Protein AF-A0A956ELF9-F1 (afdb_monomer_lite)

pLDDT: mean 82.03, std 15.14, range [38.81, 96.75]

Foldseek 3Di:
DDDDDDDDPDPPPCVVCVVVVVDDWDWAAAVPAGQIEIEEAPPDDPDDDPNVFYFHFDPDPWPDPCPDPQSVVLLNVLRNCLGDPNDLWQEEEEEQCTLVVNQRSSCSSRVNRQAYEYERQDVVSLVNVVVSCVVVVVSPVNRYDYYHFHDDLETAQDPPWATLEYEEADAPVNCVSHVVRQVRNHDVNHDYDYGND

Radius of gyration: 19.42 Å; chains: 1; bounding box: 50×43×69 Å

Structure (mmCIF, N/CA/C/O backbone):
data_AF-A0A956ELF9-F1
#
_entry.id   AF-A0A956ELF9-F1
#
loop_
_atom_site.group_PDB
_atom_site.id
_atom_site.type_symbol
_atom_site.label_atom_id
_atom_site.label_alt_id
_atom_site.label_comp_id
_atom_site.label_asym_id
_atom_site.label_entity_id
_atom_site.label_seq_id
_atom_site.pdbx_PDB_ins_code
_atom_site.Cartn_x
_atom_site.Cartn_y
_atom_site.Cartn_z
_atom_site.occupancy
_atom_site.B_iso_or_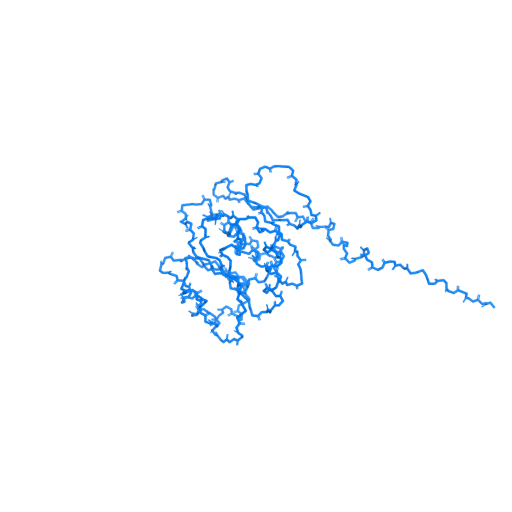equiv
_atom_site.auth_seq_id
_atom_site.auth_comp_id
_atom_site.auth_asym_id
_atom_site.auth_atom_id
_atom_site.pdbx_PDB_model_num
ATOM 1 N N . LEU A 1 1 ? 35.796 3.031 -56.601 1.00 41.78 1 LEU A N 1
ATOM 2 C CA . LEU A 1 1 ? 35.216 3.966 -55.616 1.00 41.78 1 LEU A CA 1
ATOM 3 C C . LEU A 1 1 ? 34.919 3.123 -54.395 1.00 41.78 1 LEU A C 1
ATOM 5 O O . LEU A 1 1 ? 33.874 2.489 -54.346 1.00 41.78 1 LEU A O 1
ATOM 9 N N . ASP A 1 2 ? 35.909 3.009 -53.514 1.00 38.81 2 ASP A N 1
ATOM 10 C CA . ASP A 1 2 ? 35.771 2.297 -52.247 1.00 38.81 2 ASP A CA 1
ATOM 11 C C . ASP A 1 2 ? 34.929 3.163 -51.312 1.00 38.81 2 ASP A C 1
ATOM 13 O O . ASP A 1 2 ? 35.279 4.310 -51.034 1.00 38.81 2 ASP A O 1
ATOM 17 N N . VAL A 1 3 ? 33.780 2.639 -50.895 1.00 39.56 3 VAL A N 1
ATOM 18 C CA . VAL A 1 3 ? 32.932 3.276 -49.889 1.00 39.56 3 VAL A CA 1
ATOM 19 C C . VAL A 1 3 ? 33.397 2.753 -48.538 1.00 39.56 3 VAL A C 1
ATOM 21 O O . VAL A 1 3 ? 33.140 1.602 -48.191 1.00 39.56 3 VAL A O 1
ATOM 24 N N . VAL A 1 4 ? 34.113 3.593 -47.798 1.00 45.53 4 VAL A N 1
ATOM 25 C CA . VAL A 1 4 ? 34.372 3.377 -46.374 1.00 45.53 4 VAL A CA 1
ATOM 26 C C . VAL A 1 4 ? 33.111 3.808 -45.633 1.00 45.53 4 VAL A C 1
ATOM 28 O O . VAL A 1 4 ? 32.694 4.959 -45.740 1.00 45.53 4 VAL A O 1
ATOM 31 N N . VAL A 1 5 ? 32.474 2.867 -44.941 1.00 49.56 5 VAL A N 1
ATOM 32 C CA . VAL A 1 5 ? 31.380 3.158 -44.013 1.00 49.56 5 VAL A CA 1
ATOM 33 C C . VAL A 1 5 ? 32.012 3.277 -42.633 1.00 49.56 5 VAL A C 1
ATOM 35 O O . VAL A 1 5 ? 32.414 2.265 -42.062 1.00 49.56 5 VAL A O 1
ATOM 38 N N . ASP A 1 6 ? 32.130 4.504 -42.127 1.00 45.41 6 ASP A N 1
ATOM 39 C CA . ASP A 1 6 ? 32.389 4.731 -40.707 1.00 45.41 6 ASP A CA 1
ATOM 40 C C . ASP A 1 6 ? 31.117 4.358 -39.943 1.00 45.41 6 ASP A C 1
ATOM 42 O O . ASP A 1 6 ? 30.062 4.973 -40.111 1.00 45.41 6 ASP A O 1
ATOM 46 N N . ALA A 1 7 ? 31.202 3.297 -39.146 1.00 47.09 7 ALA A N 1
ATOM 47 C CA . ALA A 1 7 ? 30.209 3.011 -38.129 1.00 47.09 7 ALA A CA 1
ATOM 48 C C . ALA A 1 7 ? 30.577 3.849 -36.901 1.00 47.09 7 ALA A C 1
ATOM 50 O O . ALA A 1 7 ? 31.482 3.490 -36.150 1.00 47.09 7 ALA A O 1
ATOM 51 N N . GLU A 1 8 ? 29.904 4.984 -36.717 1.00 47.94 8 GLU A N 1
ATOM 52 C CA . GLU A 1 8 ? 29.909 5.662 -35.425 1.00 47.94 8 GLU A CA 1
ATOM 53 C C . GLU A 1 8 ? 29.113 4.800 -34.435 1.00 47.94 8 GLU A C 1
ATOM 55 O O . GLU A 1 8 ? 27.898 4.626 -34.569 1.00 47.94 8 GLU A O 1
ATOM 60 N N . ASP A 1 9 ? 29.812 4.235 -33.449 1.00 44.28 9 ASP A N 1
ATOM 61 C CA . ASP A 1 9 ? 29.200 3.652 -32.257 1.00 44.28 9 ASP A CA 1
ATOM 62 C C . ASP A 1 9 ? 28.490 4.778 -31.490 1.00 44.28 9 ASP A C 1
ATOM 64 O O . ASP A 1 9 ? 29.092 5.520 -30.712 1.00 44.28 9 ASP A O 1
ATOM 68 N N . HIS A 1 10 ? 27.190 4.942 -31.726 1.00 47.75 10 HIS A N 1
ATOM 69 C CA . HIS A 1 10 ? 26.354 5.764 -30.863 1.00 47.75 10 HIS A CA 1
ATOM 70 C C . HIS A 1 10 ? 26.156 5.029 -29.532 1.00 47.75 10 HIS A C 1
ATOM 72 O O . HIS A 1 10 ? 25.478 4.001 -29.478 1.00 47.75 10 HIS A O 1
ATOM 78 N N . GLU A 1 11 ? 26.760 5.565 -28.466 1.00 47.22 11 GLU A N 1
ATOM 79 C CA . GLU A 1 11 ? 26.624 5.113 -27.077 1.00 47.22 11 GLU A CA 1
ATOM 80 C C . GLU A 1 11 ? 25.151 4.823 -26.732 1.00 47.22 11 GLU A C 1
ATOM 82 O O . GLU A 1 11 ? 24.315 5.716 -26.588 1.00 47.22 11 GLU A O 1
ATOM 87 N N . GLY A 1 12 ? 24.819 3.535 -26.621 1.00 48.22 12 GLY A N 1
ATOM 88 C CA . GLY A 1 12 ? 23.454 3.014 -26.494 1.00 48.22 12 GLY A CA 1
ATOM 89 C C . GLY A 1 12 ? 22.746 3.268 -25.157 1.00 48.22 12 GLY A C 1
ATOM 90 O O . GLY A 1 12 ? 21.745 2.596 -24.890 1.00 48.22 12 GLY A O 1
ATOM 91 N N . ASP A 1 13 ? 23.227 4.207 -24.338 1.00 50.72 13 ASP A N 1
ATOM 92 C CA . ASP A 1 13 ? 22.706 4.487 -22.992 1.00 50.72 13 ASP A CA 1
ATOM 93 C C . ASP A 1 13 ? 21.775 5.716 -22.915 1.00 50.72 13 ASP A C 1
ATOM 95 O O . ASP A 1 13 ? 20.857 5.722 -22.093 1.00 50.72 13 ASP A O 1
ATOM 99 N N . ASP A 1 14 ? 21.890 6.716 -23.802 1.00 54.12 14 ASP A N 1
ATOM 100 C CA . ASP A 1 14 ? 21.111 7.972 -23.673 1.00 54.12 14 ASP A CA 1
ATOM 101 C C . ASP A 1 14 ? 19.605 7.789 -23.985 1.00 54.12 14 ASP A C 1
ATOM 103 O O . ASP A 1 14 ? 18.748 8.498 -23.454 1.00 54.12 14 ASP A O 1
ATOM 107 N N . TRP A 1 15 ? 19.230 6.781 -24.787 1.00 51.66 15 TRP A N 1
ATOM 108 C CA . TRP A 1 15 ? 17.816 6.515 -25.099 1.00 51.66 15 TRP A CA 1
ATOM 109 C C . TRP A 1 15 ? 17.081 5.759 -23.983 1.00 51.66 15 TRP A C 1
ATOM 111 O O . TRP A 1 15 ? 15.887 5.992 -23.770 1.00 51.66 15 TRP A O 1
ATOM 121 N N . ARG A 1 16 ? 17.775 4.870 -23.255 1.00 56.47 16 ARG A N 1
ATOM 122 C CA . ARG A 1 16 ? 17.175 4.009 -22.218 1.00 56.47 16 ARG A CA 1
ATOM 123 C C . ARG A 1 16 ? 16.669 4.805 -21.024 1.00 56.47 16 ARG A C 1
ATOM 125 O O . ARG A 1 16 ? 15.687 4.407 -20.407 1.00 56.47 16 ARG A O 1
ATOM 132 N N . ASP A 1 17 ? 17.289 5.950 -20.764 1.00 64.38 17 ASP A N 1
ATOM 133 C CA . ASP A 1 17 ? 16.984 6.828 -19.637 1.00 64.38 17 ASP A CA 1
ATOM 134 C C . ASP A 1 17 ? 16.246 8.111 -20.039 1.00 64.38 17 ASP A C 1
ATOM 136 O O . ASP A 1 17 ? 15.839 8.894 -19.177 1.00 64.38 17 ASP A O 1
ATOM 140 N N . ALA A 1 18 ? 15.987 8.324 -21.333 1.00 66.50 18 ALA A N 1
ATOM 141 C CA . ALA A 1 18 ? 15.307 9.520 -21.830 1.00 66.50 18 ALA A CA 1
ATOM 142 C C . ALA A 1 18 ? 13.919 9.732 -21.194 1.00 66.50 18 ALA A C 1
ATOM 144 O O . ALA A 1 18 ? 13.507 10.872 -20.965 1.00 66.50 18 ALA A O 1
ATOM 145 N N . TRP A 1 19 ? 13.212 8.652 -20.840 1.00 69.88 19 TRP A N 1
ATOM 146 C CA . TRP A 1 19 ? 11.914 8.725 -20.158 1.00 69.88 19 TRP A CA 1
ATOM 147 C C . TRP A 1 19 ? 12.020 9.290 -18.731 1.00 69.88 19 TRP A C 1
ATOM 149 O O . TRP A 1 19 ? 11.083 9.951 -18.275 1.00 69.88 19 TRP A O 1
ATOM 159 N N . LYS A 1 20 ? 13.167 9.130 -18.046 1.00 73.25 20 LYS A N 1
ATOM 160 C CA . LYS A 1 20 ? 13.392 9.657 -16.687 1.00 73.25 20 LYS A CA 1
ATOM 161 C C . LYS A 1 20 ? 13.248 11.180 -16.639 1.00 73.25 20 LYS A C 1
ATOM 163 O O . LYS A 1 20 ? 12.761 11.709 -15.642 1.00 73.25 20 LYS A O 1
ATOM 168 N N . ARG A 1 21 ? 13.586 11.884 -17.733 1.00 67.25 21 ARG A N 1
ATOM 169 C CA . ARG A 1 21 ? 13.465 13.355 -17.872 1.00 67.25 21 ARG A CA 1
ATOM 170 C C . ARG A 1 21 ? 12.006 13.841 -17.868 1.00 67.25 21 ARG A C 1
ATOM 172 O O . ARG A 1 21 ? 11.723 14.984 -17.494 1.00 67.25 21 ARG A O 1
ATOM 179 N N . TYR A 1 22 ? 11.073 12.975 -18.256 1.00 70.56 22 TYR A N 1
ATOM 180 C CA . TYR A 1 22 ? 9.639 13.274 -18.288 1.00 70.56 22 TYR A CA 1
ATOM 181 C C . TYR A 1 22 ? 8.905 12.815 -17.028 1.00 70.56 22 TYR A C 1
ATOM 183 O O . TYR A 1 22 ? 7.762 13.219 -16.817 1.00 70.56 22 TYR A O 1
ATOM 191 N N . TYR A 1 23 ? 9.558 12.035 -16.162 1.00 74.88 23 TYR A N 1
ATOM 192 C CA . TYR A 1 23 ? 8.971 11.643 -14.890 1.00 74.88 23 TYR A CA 1
ATOM 193 C C . TYR A 1 23 ? 8.773 12.872 -13.991 1.00 74.88 23 TYR A C 1
ATOM 195 O O . TYR A 1 23 ? 9.578 13.812 -13.977 1.00 74.88 23 TYR A O 1
ATOM 203 N N . ARG A 1 24 ? 7.665 12.890 -13.253 1.00 80.25 24 ARG A N 1
ATOM 204 C CA . ARG A 1 24 ? 7.326 13.936 -12.284 1.00 80.25 24 ARG A CA 1
ATOM 205 C C . ARG A 1 24 ? 6.920 13.271 -10.981 1.00 80.25 24 ARG A C 1
ATOM 207 O O . ARG A 1 24 ? 6.317 12.200 -10.999 1.00 80.25 24 ARG A O 1
ATOM 214 N N . ALA A 1 25 ? 7.251 13.913 -9.864 1.00 87.50 25 ALA A N 1
ATOM 215 C CA . ALA A 1 25 ? 6.734 13.490 -8.573 1.00 87.50 25 ALA A CA 1
ATOM 216 C C . ALA A 1 25 ? 5.200 13.559 -8.586 1.00 87.50 25 ALA A C 1
ATOM 218 O O . ALA A 1 25 ? 4.607 14.472 -9.167 1.00 87.50 25 ALA A O 1
ATOM 219 N N . MET A 1 26 ? 4.565 12.583 -7.952 1.00 89.31 26 MET A N 1
ATOM 220 C CA . MET A 1 26 ? 3.129 12.571 -7.721 1.00 89.31 26 MET A CA 1
ATOM 221 C C . MET A 1 26 ? 2.868 13.107 -6.323 1.00 89.31 26 MET A C 1
ATOM 223 O O . MET A 1 26 ? 3.546 12.711 -5.380 1.00 89.31 26 MET A O 1
ATOM 227 N N . VAL A 1 27 ? 1.884 13.989 -6.194 1.00 91.56 27 VAL A N 1
ATOM 228 C CA . VAL A 1 27 ? 1.476 14.544 -4.904 1.00 91.56 27 VAL A CA 1
ATOM 229 C C . VAL A 1 27 ? -0.008 14.284 -4.716 1.00 91.56 27 VAL A C 1
ATOM 231 O O . VAL A 1 27 ? -0.811 14.606 -5.596 1.00 91.56 27 VAL A O 1
ATOM 234 N N . PHE A 1 28 ? -0.347 13.696 -3.576 1.00 93.56 28 PHE A N 1
ATOM 235 C CA . PHE A 1 28 ? -1.705 13.394 -3.146 1.00 93.56 28 PHE A CA 1
ATOM 236 C C . PHE A 1 28 ? -1.983 14.186 -1.876 1.00 93.56 28 PHE A C 1
ATOM 238 O O . PHE A 1 28 ? -1.193 14.137 -0.935 1.00 93.56 28 PHE A O 1
ATOM 245 N N . ARG A 1 29 ? -3.086 14.931 -1.872 1.00 94.94 29 ARG A N 1
ATOM 246 C CA . ARG A 1 29 ? -3.500 15.787 -0.757 1.00 94.94 29 ARG A CA 1
ATOM 247 C C . ARG A 1 29 ? -4.862 15.341 -0.280 1.00 94.94 29 ARG A C 1
ATOM 249 O O . ARG A 1 29 ? -5.739 15.105 -1.114 1.00 94.94 29 ARG A O 1
ATOM 256 N N . ALA A 1 30 ? -5.018 15.235 1.028 1.00 92.88 30 ALA A N 1
ATOM 257 C CA . ALA A 1 30 ? -6.294 14.889 1.615 1.00 92.88 30 ALA A CA 1
ATOM 258 C C . ALA A 1 30 ? -7.327 15.999 1.407 1.00 92.88 30 ALA A C 1
ATOM 260 O O . ALA A 1 30 ? -6.998 17.187 1.334 1.00 92.88 30 ALA A O 1
ATOM 261 N N . SER A 1 31 ? -8.598 15.616 1.335 1.00 85.25 31 SER A N 1
ATOM 262 C CA . SER A 1 31 ? -9.704 16.561 1.467 1.00 85.25 31 SER A CA 1
ATOM 263 C C . SER A 1 31 ? -10.899 15.895 2.159 1.00 85.25 31 SER A C 1
ATOM 265 O O . SER A 1 31 ? -11.550 15.046 1.547 1.00 85.25 31 SER A O 1
ATOM 267 N N . PRO A 1 32 ? -11.239 16.271 3.411 1.00 83.88 32 PRO A N 1
ATOM 268 C CA . PRO A 1 32 ? -10.628 17.314 4.253 1.00 83.88 32 PRO A CA 1
ATOM 269 C C . PRO A 1 32 ? -9.300 16.887 4.917 1.00 83.88 32 PRO A C 1
ATOM 271 O O . PRO A 1 32 ? -9.012 15.699 5.017 1.00 83.88 32 PRO A O 1
ATOM 274 N N . GLY A 1 33 ? -8.536 17.861 5.429 1.00 84.00 33 GLY A N 1
ATOM 275 C CA . GLY A 1 33 ? -7.312 17.658 6.221 1.00 84.00 33 GLY A CA 1
ATOM 276 C C . GLY A 1 33 ? -6.031 18.145 5.533 1.00 84.00 33 GLY A C 1
ATOM 277 O O . GLY A 1 33 ? -6.069 18.568 4.382 1.00 84.00 33 GLY A O 1
ATOM 278 N N . ASP A 1 34 ? -4.906 18.067 6.252 1.00 88.56 34 ASP A N 1
ATOM 279 C CA . ASP A 1 34 ? -3.607 18.616 5.816 1.00 88.56 34 ASP A CA 1
ATOM 280 C C . ASP A 1 34 ? -2.579 17.526 5.450 1.00 88.56 34 ASP A C 1
ATOM 282 O O . ASP A 1 34 ? -1.409 17.818 5.207 1.00 88.56 34 ASP A O 1
ATOM 286 N N . LEU A 1 35 ? -3.002 16.255 5.396 1.00 91.81 35 LEU A N 1
ATOM 287 C CA . LEU A 1 35 ? -2.111 15.154 5.036 1.00 91.81 35 LEU A CA 1
ATOM 288 C C . LEU A 1 35 ? -1.723 15.240 3.558 1.00 91.81 35 LEU A C 1
ATOM 290 O O . LEU A 1 35 ? -2.577 15.272 2.666 1.00 91.81 35 LEU A O 1
ATOM 294 N N . GLU A 1 36 ? -0.419 15.198 3.303 1.00 93.56 36 GLU A N 1
ATOM 295 C CA . GLU A 1 36 ? 0.147 15.171 1.963 1.00 93.56 36 GLU A CA 1
ATOM 296 C C . GLU A 1 36 ? 1.141 14.014 1.817 1.00 93.56 36 GLU A C 1
ATOM 298 O O . GLU A 1 36 ? 2.070 13.869 2.613 1.00 93.56 36 GLU A O 1
ATOM 303 N N . LEU A 1 37 ? 0.953 13.205 0.771 1.00 92.88 37 LEU A N 1
ATOM 304 C CA . LEU A 1 37 ? 1.875 12.149 0.360 1.00 92.88 37 LEU A CA 1
ATOM 305 C C . LEU A 1 37 ? 2.534 12.531 -0.966 1.00 92.88 37 LEU A C 1
ATOM 307 O O . LEU A 1 37 ? 1.859 12.677 -1.990 1.00 92.88 37 LEU A O 1
ATOM 311 N N . MET A 1 38 ? 3.862 12.620 -0.965 1.00 92.50 38 MET A N 1
ATOM 312 C CA . MET A 1 38 ? 4.665 12.763 -2.177 1.00 92.50 38 MET A CA 1
ATOM 313 C C . MET A 1 38 ? 5.301 11.427 -2.555 1.00 92.50 38 MET A C 1
ATOM 315 O O . MET A 1 38 ? 5.961 10.801 -1.734 1.00 92.50 38 MET A O 1
ATOM 319 N N . ILE A 1 39 ? 5.172 11.029 -3.818 1.00 91.69 39 ILE A N 1
ATOM 320 C CA . ILE A 1 39 ? 5.829 9.849 -4.384 1.00 91.69 39 ILE A CA 1
ATOM 321 C C . ILE A 1 39 ? 6.764 10.303 -5.500 1.00 91.69 39 ILE A C 1
ATOM 323 O O . ILE A 1 39 ? 6.323 10.929 -6.469 1.00 91.69 39 ILE A O 1
ATOM 327 N N . ARG A 1 40 ? 8.052 9.989 -5.387 1.00 90.62 40 ARG A N 1
ATOM 328 C CA . ARG A 1 40 ? 9.068 10.356 -6.381 1.00 90.62 40 ARG A CA 1
ATOM 329 C C . ARG A 1 40 ? 10.054 9.211 -6.610 1.00 90.62 40 ARG A C 1
ATOM 331 O O . ARG A 1 40 ? 10.281 8.435 -5.692 1.00 90.62 40 ARG A O 1
ATOM 338 N N . PRO A 1 41 ? 10.684 9.124 -7.783 1.00 89.38 41 PRO A N 1
ATOM 339 C CA . PRO A 1 41 ? 11.818 8.239 -7.972 1.00 89.38 41 PRO A CA 1
ATOM 340 C C . PRO A 1 41 ? 13.079 8.802 -7.300 1.00 89.38 41 PRO A C 1
ATOM 342 O O . PRO A 1 41 ? 13.196 10.008 -7.048 1.00 89.38 41 PRO A O 1
ATOM 345 N N . SER A 1 42 ? 14.041 7.925 -7.046 1.00 87.12 42 SER A N 1
ATOM 346 C CA . SER A 1 42 ? 15.313 8.172 -6.369 1.00 87.12 42 SER A CA 1
ATOM 347 C C . SER A 1 42 ? 16.162 9.234 -7.070 1.00 87.12 42 SER A C 1
ATOM 349 O O . SER A 1 42 ? 16.791 10.052 -6.399 1.00 87.12 42 SER A O 1
ATOM 351 N N . TRP A 1 43 ? 16.118 9.295 -8.406 1.00 85.62 43 TRP A N 1
ATOM 352 C CA . TRP A 1 43 ? 16.872 10.263 -9.215 1.00 85.62 43 TRP A CA 1
ATOM 353 C C . TRP A 1 43 ? 16.248 11.660 -9.282 1.00 85.62 43 TRP A C 1
ATOM 355 O O . TRP A 1 43 ? 16.882 12.576 -9.804 1.00 85.62 43 TRP A O 1
ATOM 365 N N . ILE A 1 44 ? 15.014 11.851 -8.799 1.00 84.31 44 ILE A N 1
ATOM 366 C CA . ILE A 1 44 ? 14.435 13.190 -8.649 1.00 84.31 44 ILE A CA 1
ATOM 367 C C . ILE A 1 44 ? 14.794 13.684 -7.245 1.00 84.31 44 ILE A C 1
ATOM 369 O O . ILE A 1 44 ? 14.322 13.097 -6.267 1.00 84.31 44 ILE A O 1
ATOM 373 N N . PRO A 1 45 ? 15.599 14.757 -7.111 1.00 80.19 45 PRO A N 1
ATOM 374 C CA . PRO A 1 45 ? 15.935 15.308 -5.807 1.00 80.19 45 PRO A CA 1
ATOM 375 C C . PRO A 1 45 ? 14.679 15.762 -5.070 1.00 80.19 45 PRO A C 1
ATOM 377 O O . PRO A 1 45 ? 13.749 16.295 -5.686 1.00 80.19 45 PRO A O 1
ATOM 380 N N . ARG A 1 46 ? 14.675 15.612 -3.743 1.00 75.06 46 ARG A N 1
ATOM 381 C CA . ARG A 1 46 ? 13.657 16.238 -2.900 1.00 75.06 46 ARG A CA 1
ATOM 382 C C . ARG A 1 46 ? 13.711 17.750 -3.127 1.00 75.06 46 ARG A C 1
ATOM 384 O O . ARG A 1 46 ? 14.712 18.396 -2.825 1.00 75.06 46 ARG A O 1
ATOM 391 N N . GLN A 1 47 ? 12.644 18.303 -3.690 1.00 65.81 47 GLN A N 1
ATOM 392 C CA . GLN A 1 47 ? 12.453 19.749 -3.742 1.00 65.81 47 GLN A CA 1
ATOM 393 C C . GLN A 1 47 ? 12.152 20.210 -2.308 1.00 65.81 47 GLN A C 1
ATOM 395 O O . GLN A 1 47 ? 11.442 19.516 -1.579 1.00 65.81 47 GLN A O 1
ATOM 400 N N . GLY A 1 48 ? 12.750 21.319 -1.868 1.00 55.06 48 GLY A N 1
ATOM 401 C CA . GLY A 1 48 ? 12.571 21.822 -0.503 1.00 55.06 48 GLY A CA 1
ATOM 402 C C . GLY A 1 48 ? 11.091 22.005 -0.142 1.00 55.06 48 GLY A C 1
ATOM 403 O O . GLY A 1 48 ? 10.306 22.470 -0.964 1.00 55.06 48 GLY A O 1
ATOM 404 N N . GLY A 1 49 ? 10.732 21.627 1.085 1.00 57.12 49 GLY A N 1
ATOM 405 C CA . GLY A 1 49 ? 9.363 21.636 1.597 1.00 57.12 49 GLY A CA 1
ATOM 406 C C . GLY A 1 49 ? 9.154 20.559 2.664 1.00 57.12 49 GLY A C 1
ATOM 407 O O . GLY A 1 49 ? 9.790 19.497 2.625 1.00 57.12 49 GLY A O 1
ATOM 408 N N . ASP A 1 50 ? 8.254 20.826 3.607 1.00 51.62 50 ASP A N 1
ATOM 409 C CA . ASP A 1 50 ? 7.796 19.865 4.615 1.00 51.62 50 ASP A CA 1
ATOM 410 C C . ASP A 1 50 ? 6.734 18.942 4.007 1.00 51.62 50 ASP A C 1
ATOM 412 O O . ASP A 1 50 ? 5.580 18.916 4.419 1.00 51.62 50 ASP A O 1
ATOM 416 N N . HIS A 1 51 ? 7.104 18.162 2.988 1.00 58.97 51 HIS A N 1
ATOM 417 C CA . HIS A 1 51 ? 6.328 16.961 2.693 1.00 58.97 51 HIS A CA 1
ATOM 418 C C . HIS A 1 51 ? 6.551 16.008 3.869 1.00 58.97 51 HIS A C 1
ATOM 420 O O . HIS A 1 51 ? 7.604 15.359 3.934 1.00 58.97 51 HIS A O 1
ATOM 426 N N . GLU A 1 52 ? 5.609 15.991 4.821 1.00 67.69 52 GLU A N 1
ATOM 427 C CA . GLU A 1 52 ? 5.670 15.143 6.019 1.00 67.69 52 GLU A CA 1
ATOM 428 C C . GLU A 1 52 ? 5.839 13.674 5.625 1.00 67.69 52 GLU A C 1
ATOM 430 O O . GLU A 1 52 ? 6.587 12.930 6.263 1.00 67.69 52 GLU A O 1
ATOM 435 N N . ARG A 1 53 ? 5.159 13.253 4.548 1.00 86.44 53 ARG A N 1
ATOM 436 C CA . ARG A 1 53 ? 5.163 11.877 4.049 1.00 86.44 53 ARG A CA 1
ATOM 437 C C . ARG A 1 53 ? 5.732 11.832 2.628 1.00 86.44 53 ARG A C 1
ATOM 439 O O . ARG A 1 53 ? 5.075 12.183 1.653 1.00 86.44 53 ARG A O 1
ATOM 446 N N . GLU A 1 54 ? 6.977 11.386 2.506 1.00 89.50 54 GLU A N 1
ATOM 447 C CA . GLU A 1 54 ? 7.624 11.094 1.218 1.00 89.50 54 GLU A CA 1
ATOM 448 C C . GLU A 1 54 ? 7.676 9.579 0.990 1.00 89.50 54 GLU A C 1
ATOM 450 O O . GLU A 1 54 ? 7.864 8.839 1.944 1.00 89.50 54 GLU A O 1
ATOM 455 N N . LEU A 1 55 ? 7.539 9.112 -0.247 1.00 90.50 55 LEU A N 1
ATOM 456 C CA . LEU A 1 55 ? 7.785 7.737 -0.674 1.00 90.50 55 LEU A CA 1
ATOM 457 C C . LEU A 1 55 ? 8.730 7.767 -1.876 1.00 90.50 55 LEU A C 1
ATOM 459 O O . LEU A 1 55 ? 8.412 8.365 -2.909 1.00 90.50 55 LEU A O 1
ATOM 463 N N . ILE A 1 56 ? 9.883 7.116 -1.748 1.00 90.31 56 ILE A N 1
ATOM 464 C CA . ILE A 1 56 ? 10.812 6.938 -2.862 1.00 90.31 56 ILE A CA 1
ATOM 465 C C . ILE A 1 56 ? 10.432 5.645 -3.578 1.00 90.31 56 ILE A C 1
ATOM 467 O O . ILE A 1 56 ? 10.447 4.581 -2.971 1.00 90.31 56 ILE A O 1
ATOM 471 N N . LEU A 1 57 ? 10.045 5.728 -4.842 1.00 89.50 57 LEU A N 1
ATOM 472 C CA . LEU A 1 57 ? 9.634 4.567 -5.620 1.00 89.50 57 LEU A CA 1
ATOM 473 C C . LEU A 1 57 ? 10.252 4.651 -7.006 1.00 89.50 57 LEU A C 1
ATOM 475 O O . LEU A 1 57 ? 9.882 5.518 -7.804 1.00 89.50 57 LEU A O 1
ATOM 479 N N . ASP A 1 58 ? 11.158 3.727 -7.290 1.00 87.12 58 ASP A N 1
ATOM 480 C CA . ASP A 1 58 ? 11.768 3.619 -8.598 1.00 87.12 58 ASP A CA 1
ATOM 481 C C . ASP A 1 58 ? 10.858 2.766 -9.483 1.00 87.12 58 ASP A C 1
ATOM 483 O O . ASP A 1 58 ? 10.564 1.609 -9.160 1.00 87.12 58 ASP A O 1
ATOM 487 N N . PRO A 1 59 ? 10.334 3.320 -10.590 1.00 72.62 59 PRO A N 1
ATOM 488 C CA . PRO A 1 59 ? 9.636 2.515 -11.576 1.00 72.62 59 PRO A CA 1
ATOM 489 C C . PRO A 1 59 ? 10.613 1.483 -12.153 1.00 72.62 59 PRO A C 1
ATOM 491 O O . PRO A 1 59 ? 11.509 1.808 -12.932 1.00 72.62 59 PRO A O 1
ATOM 494 N N . GLY A 1 60 ? 10.442 0.243 -11.701 1.00 68.50 60 GLY A N 1
ATOM 495 C CA . GLY A 1 60 ? 11.206 -0.921 -12.124 1.00 68.50 60 GLY A CA 1
ATOM 496 C C . GLY A 1 60 ? 10.500 -1.718 -13.219 1.00 68.50 60 GLY A C 1
ATOM 497 O O . GLY A 1 60 ? 9.634 -1.218 -13.939 1.00 68.50 60 GLY A O 1
ATOM 498 N N . ARG A 1 61 ? 10.881 -2.993 -13.333 1.00 62.22 61 ARG A N 1
ATOM 499 C CA . ARG A 1 61 ? 10.332 -3.933 -14.322 1.00 62.22 61 ARG A CA 1
ATOM 500 C C . ARG A 1 61 ? 8.944 -4.471 -13.945 1.00 62.22 61 ARG A C 1
ATOM 502 O O . ARG A 1 61 ? 8.212 -4.923 -14.824 1.00 62.22 61 ARG A O 1
ATOM 509 N N . ALA A 1 62 ? 8.561 -4.383 -12.670 1.00 62.25 62 ALA A N 1
ATOM 510 C CA . ALA A 1 62 ? 7.243 -4.784 -12.192 1.00 62.25 62 ALA A CA 1
ATOM 511 C C . ALA A 1 62 ? 6.169 -3.696 -12.387 1.00 62.25 62 ALA A C 1
ATOM 513 O O . ALA A 1 62 ? 6.441 -2.495 -12.445 1.00 62.25 62 ALA A O 1
ATOM 514 N N . PHE A 1 63 ? 4.907 -4.127 -12.455 1.00 63.38 63 PHE A N 1
ATOM 515 C CA . PHE A 1 63 ? 3.746 -3.236 -12.515 1.00 63.38 63 PHE A CA 1
ATOM 516 C C . PHE A 1 63 ? 3.631 -2.375 -11.241 1.00 63.38 63 PHE A C 1
ATOM 518 O O . PHE A 1 63 ? 4.019 -2.802 -10.156 1.00 63.38 63 PHE A O 1
ATOM 525 N N . GLY A 1 64 ? 3.043 -1.177 -11.350 1.00 61.44 64 GLY A N 1
ATOM 526 C CA . GLY A 1 64 ? 2.774 -0.317 -10.187 1.00 61.44 64 GLY A CA 1
ATOM 527 C C . GLY A 1 64 ? 3.656 0.929 -10.067 1.00 61.44 64 GLY A C 1
ATOM 528 O O . GLY A 1 64 ? 4.005 1.333 -8.966 1.00 61.44 64 GLY A O 1
ATOM 529 N N . THR A 1 65 ? 3.966 1.611 -11.168 1.00 67.94 65 THR A N 1
ATOM 530 C CA . THR A 1 65 ? 4.693 2.901 -11.141 1.00 67.94 65 THR A CA 1
ATOM 531 C C . THR A 1 65 ? 3.915 4.043 -10.464 1.00 67.94 65 THR A C 1
ATOM 533 O O . THR A 1 65 ? 4.455 5.116 -10.225 1.00 67.94 65 THR A O 1
ATOM 536 N N . GLY A 1 66 ? 2.623 3.837 -10.180 1.00 65.50 66 GLY A N 1
ATOM 537 C CA . GLY A 1 66 ? 1.711 4.850 -9.641 1.00 65.50 66 GLY A CA 1
ATOM 538 C C . GLY A 1 66 ? 1.088 5.770 -10.689 1.00 65.50 66 GLY A C 1
ATOM 539 O O . GLY A 1 66 ? 0.161 6.509 -10.369 1.00 65.50 66 GLY A O 1
ATOM 540 N N . LEU A 1 67 ? 1.529 5.689 -11.948 1.00 74.81 67 LEU A N 1
ATOM 541 C CA . LEU A 1 67 ? 0.981 6.497 -13.041 1.00 74.81 67 LEU A CA 1
ATOM 542 C C . LEU A 1 67 ? -0.383 5.996 -13.535 1.00 74.81 67 LEU A C 1
ATOM 544 O O . LEU A 1 67 ? -1.155 6.787 -14.066 1.00 74.81 67 LEU A O 1
ATOM 548 N N . HIS A 1 68 ? -0.689 4.712 -13.333 1.00 85.19 68 HIS A N 1
ATOM 549 C CA . HIS A 1 68 ? -1.972 4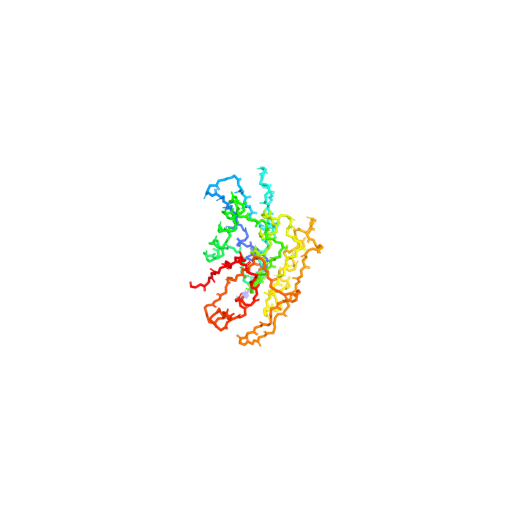.126 -13.721 1.00 85.19 68 HIS A CA 1
ATOM 550 C C . HIS A 1 68 ? -3.114 4.671 -12.848 1.00 85.19 68 HIS A C 1
ATOM 552 O O . HIS A 1 68 ? -2.980 4.768 -11.624 1.00 85.19 68 HIS A O 1
ATOM 558 N N . GLU A 1 69 ? -4.258 4.984 -13.455 1.00 86.56 69 GLU A N 1
ATOM 559 C CA . GLU A 1 69 ? -5.404 5.629 -12.803 1.00 86.56 69 GLU A CA 1
ATOM 560 C C . GLU A 1 69 ? -5.907 4.826 -11.602 1.00 86.56 69 GLU A C 1
ATOM 562 O O . GLU A 1 69 ? -6.208 5.397 -10.554 1.00 86.56 69 GLU A O 1
ATOM 567 N N . SER A 1 70 ? -5.926 3.494 -11.722 1.00 90.38 70 SER A N 1
ATOM 568 C CA . SER A 1 70 ? -6.361 2.599 -10.643 1.00 90.38 70 SER A CA 1
ATOM 569 C C . SER A 1 70 ? -5.484 2.717 -9.392 1.00 90.38 70 SER A C 1
ATOM 571 O O . SER A 1 70 ? -6.004 2.695 -8.276 1.00 90.38 70 SER A O 1
ATOM 573 N N . THR A 1 71 ? -4.170 2.908 -9.566 1.00 92.06 71 THR A N 1
ATOM 574 C CA . THR A 1 71 ? -3.226 3.114 -8.462 1.00 92.06 71 THR A CA 1
ATOM 575 C C . THR A 1 71 ? -3.396 4.499 -7.854 1.00 92.06 71 THR A C 1
ATOM 577 O O . THR A 1 71 ? -3.425 4.621 -6.632 1.00 92.06 71 THR A O 1
ATOM 580 N N . ARG A 1 72 ? -3.569 5.538 -8.683 1.00 93.25 72 ARG A N 1
ATOM 581 C CA . ARG A 1 72 ? -3.823 6.911 -8.213 1.00 93.25 72 ARG A CA 1
ATOM 582 C C . ARG A 1 72 ? -5.092 6.994 -7.368 1.00 93.25 72 ARG A C 1
ATOM 584 O O . ARG A 1 72 ? -5.084 7.671 -6.346 1.00 93.25 72 ARG A O 1
ATOM 591 N N . LEU A 1 73 ? -6.147 6.278 -7.763 1.00 94.00 73 LEU A N 1
ATOM 592 C CA . LEU A 1 73 ? -7.391 6.195 -6.999 1.00 94.00 73 LEU A CA 1
ATOM 593 C C . LEU A 1 73 ? -7.160 5.572 -5.617 1.00 94.00 73 LEU A C 1
ATOM 595 O O . LEU A 1 73 ? -7.573 6.147 -4.616 1.00 94.00 73 LEU A O 1
ATOM 599 N N . CYS A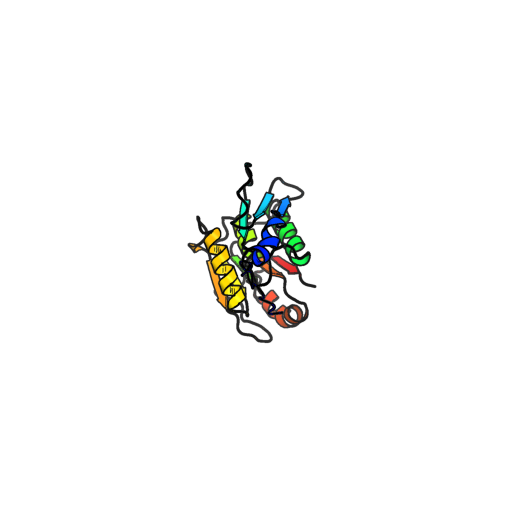 1 74 ? -6.466 4.432 -5.549 1.00 96.38 74 CYS A N 1
ATOM 600 C CA . CYS A 1 74 ? -6.131 3.805 -4.269 1.00 96.38 74 CYS A CA 1
ATOM 601 C C . CYS A 1 74 ? -5.286 4.726 -3.384 1.00 96.38 74 CYS A C 1
ATOM 603 O O . CYS A 1 74 ? -5.578 4.856 -2.202 1.00 96.38 74 CYS A O 1
ATOM 605 N N . LEU A 1 75 ? -4.269 5.385 -3.945 1.00 96.12 75 LEU A N 1
ATOM 606 C CA . LEU A 1 75 ? -3.412 6.309 -3.201 1.00 96.12 75 LEU A CA 1
ATOM 607 C C . LEU A 1 75 ? -4.196 7.495 -2.639 1.00 96.12 75 LEU A C 1
ATOM 609 O O . LEU A 1 75 ? -4.014 7.835 -1.473 1.00 96.12 75 LEU A O 1
ATOM 613 N N . GLN A 1 76 ? -5.101 8.077 -3.430 1.00 96.38 76 GLN A N 1
ATOM 614 C CA . GLN A 1 76 ? -5.971 9.149 -2.954 1.00 96.38 76 GLN A CA 1
ATOM 615 C C . GLN A 1 76 ? -6.870 8.669 -1.805 1.00 96.38 76 GLN A C 1
ATOM 617 O O . GLN A 1 76 ? -6.937 9.334 -0.778 1.00 96.38 76 GLN A O 1
ATOM 622 N N . ILE A 1 77 ? -7.473 7.478 -1.925 1.00 95.94 77 ILE A N 1
ATOM 623 C CA . ILE A 1 77 ? -8.286 6.878 -0.854 1.00 95.94 77 ILE A CA 1
ATOM 624 C C . ILE A 1 77 ? -7.468 6.705 0.431 1.00 95.94 77 ILE A C 1
ATOM 626 O O . ILE A 1 77 ? -7.954 7.040 1.507 1.00 95.94 77 ILE A O 1
ATOM 630 N N . LEU A 1 78 ? -6.234 6.199 0.347 1.00 96.50 78 LEU A N 1
ATOM 631 C CA . LEU A 1 78 ? -5.379 6.031 1.527 1.00 96.50 78 LEU A CA 1
ATOM 632 C C . LEU A 1 78 ? -5.052 7.372 2.191 1.00 96.50 78 LEU A C 1
ATOM 634 O O . LEU A 1 78 ? -5.089 7.469 3.415 1.00 96.50 78 LEU A O 1
ATOM 638 N N . VAL A 1 79 ? -4.765 8.401 1.393 1.00 96.31 79 VAL A N 1
ATOM 639 C CA . VAL A 1 79 ? -4.482 9.755 1.883 1.00 96.31 79 VAL A CA 1
ATOM 640 C C . VAL A 1 79 ? -5.700 10.366 2.578 1.00 96.31 79 VAL A C 1
ATOM 642 O O . VAL A 1 79 ? -5.569 10.867 3.694 1.00 96.31 79 VAL A O 1
ATOM 645 N N . ASP A 1 80 ? -6.887 10.257 1.980 1.00 95.62 80 ASP A N 1
ATOM 646 C CA . ASP A 1 80 ? -8.131 10.752 2.581 1.00 95.62 80 ASP A CA 1
ATOM 647 C C . ASP A 1 80 ? -8.475 9.992 3.873 1.00 95.62 80 ASP A C 1
ATOM 649 O O . ASP A 1 80 ? -8.892 10.595 4.862 1.00 95.62 80 ASP A O 1
ATOM 653 N N . LEU A 1 81 ? -8.247 8.673 3.910 1.00 94.62 81 LEU A N 1
ATOM 654 C CA . LEU A 1 81 ? -8.417 7.870 5.123 1.00 94.62 81 LEU A CA 1
ATOM 655 C C . LEU A 1 81 ? -7.454 8.308 6.226 1.00 94.62 81 LEU A C 1
ATOM 657 O O . LEU A 1 81 ? -7.886 8.459 7.368 1.00 94.62 81 LEU A O 1
ATOM 661 N N . GLY A 1 82 ? -6.184 8.541 5.893 1.00 93.81 82 GLY A N 1
ATOM 662 C CA . GLY A 1 82 ? -5.160 8.978 6.841 1.00 93.81 82 GLY A CA 1
ATOM 663 C C . GLY A 1 82 ? -5.443 10.337 7.480 1.00 93.81 82 GLY A C 1
ATOM 664 O O . GLY A 1 82 ? -5.024 10.576 8.608 1.00 93.81 82 GLY A O 1
ATOM 665 N N . ALA A 1 83 ? -6.186 11.204 6.792 1.00 93.00 83 ALA A N 1
ATOM 666 C CA . ALA A 1 83 ? -6.624 12.502 7.305 1.00 93.00 83 ALA A CA 1
ATOM 667 C C . ALA A 1 83 ? -7.995 12.477 8.008 1.00 93.00 83 ALA A C 1
ATOM 669 O O . ALA A 1 83 ? -8.456 13.500 8.518 1.00 93.00 83 ALA A O 1
ATOM 670 N N . SER A 1 84 ? -8.675 11.331 8.017 1.00 91.31 84 SER A N 1
ATOM 671 C CA . SER A 1 84 ? -10.015 11.178 8.588 1.00 91.31 84 SER A CA 1
ATOM 672 C C . SER A 1 84 ? -9.984 10.657 10.033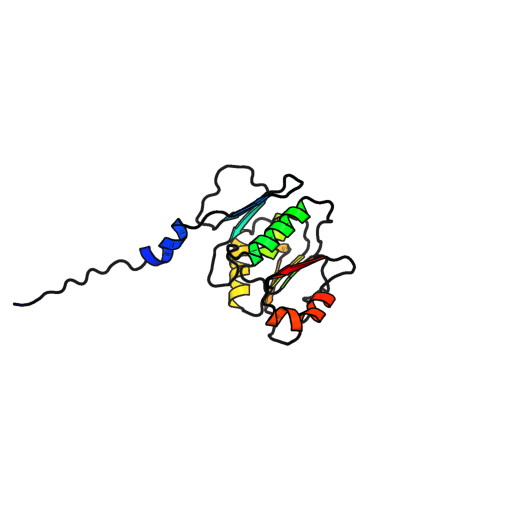 1.00 91.31 84 SER A C 1
ATOM 674 O O . SER A 1 84 ? -8.931 10.406 10.607 1.00 91.31 84 SER A O 1
ATOM 676 N N . ALA A 1 85 ? -11.161 10.422 10.625 1.00 87.12 85 ALA A N 1
ATOM 677 C CA . ALA A 1 85 ? -11.294 9.741 11.920 1.00 87.12 85 ALA A CA 1
ATOM 678 C C . ALA A 1 85 ? -11.054 8.212 11.850 1.00 87.12 85 ALA A C 1
ATOM 680 O O . ALA A 1 85 ? -11.361 7.490 12.802 1.00 87.12 85 ALA A O 1
ATOM 681 N N . PHE A 1 86 ? -10.566 7.698 10.716 1.00 88.19 86 PHE A N 1
ATOM 682 C CA . PHE A 1 86 ? -10.216 6.293 10.553 1.00 88.19 86 PHE A CA 1
ATOM 683 C C . PHE A 1 86 ? -9.089 5.905 11.518 1.00 88.19 86 PHE A C 1
ATOM 685 O O . PHE A 1 86 ? -8.096 6.612 11.668 1.00 88.19 86 PHE A O 1
ATOM 692 N N . SER A 1 87 ? -9.254 4.771 12.196 1.00 88.69 87 SER A N 1
ATOM 693 C CA . SER A 1 87 ? -8.243 4.274 13.129 1.00 88.69 87 SER A CA 1
ATOM 694 C C . SER A 1 87 ? -7.027 3.754 12.373 1.00 88.69 87 SER A C 1
ATOM 696 O O . SER A 1 87 ? -7.183 3.046 11.379 1.00 88.69 87 SER A O 1
ATOM 698 N N . THR A 1 88 ? -5.826 4.051 12.874 1.00 91.75 88 THR A N 1
ATOM 699 C CA . THR A 1 88 ? -4.580 3.517 12.315 1.00 91.75 88 THR A CA 1
ATOM 700 C C . THR A 1 88 ? -4.667 1.993 12.183 1.00 91.75 88 THR A C 1
ATOM 702 O O . THR A 1 88 ? -4.914 1.308 13.185 1.00 91.75 88 THR A O 1
ATOM 705 N N . PRO A 1 89 ? -4.480 1.433 10.973 1.00 94.12 89 PRO A N 1
ATOM 706 C CA . PRO A 1 89 ? -4.481 -0.006 10.794 1.00 94.12 89 PRO A CA 1
ATOM 707 C C . PRO A 1 89 ? -3.281 -0.603 11.528 1.00 94.12 89 PRO A C 1
ATOM 709 O O . PRO A 1 89 ? -2.147 -0.165 11.362 1.00 94.12 89 PRO A O 1
ATOM 712 N N . ARG A 1 90 ? -3.515 -1.637 12.335 1.00 93.38 90 ARG A N 1
ATOM 713 C CA . ARG A 1 90 ? -2.428 -2.345 13.024 1.00 93.38 90 ARG A CA 1
ATOM 714 C C . ARG A 1 90 ? -1.680 -3.270 12.071 1.00 93.38 90 ARG A C 1
ATOM 716 O O . ARG A 1 90 ? -0.468 -3.428 12.189 1.00 93.38 90 ARG A O 1
ATOM 723 N N . ARG A 1 91 ? -2.421 -3.900 11.160 1.00 94.12 91 ARG A N 1
ATOM 724 C CA . ARG A 1 91 ? -1.911 -4.858 10.183 1.00 94.12 91 ARG A CA 1
ATOM 725 C C . ARG A 1 91 ? -2.456 -4.541 8.802 1.00 94.12 91 ARG A C 1
ATOM 727 O O . ARG A 1 91 ? -3.656 -4.276 8.663 1.00 94.12 91 ARG A O 1
ATOM 734 N N . VAL A 1 92 ? -1.581 -4.601 7.805 1.00 95.44 92 VAL A N 1
ATOM 735 C CA . VAL A 1 92 ? -1.890 -4.305 6.406 1.00 95.44 92 VAL A CA 1
ATOM 736 C C . VAL A 1 92 ? -1.463 -5.471 5.516 1.00 95.44 92 VAL A C 1
ATOM 738 O O . VAL A 1 92 ? -0.353 -5.985 5.649 1.00 95.44 92 VAL A O 1
ATOM 741 N N . LEU A 1 93 ? -2.338 -5.882 4.600 1.00 95.69 93 LEU A N 1
ATOM 742 C CA . LEU A 1 93 ? -2.023 -6.829 3.528 1.00 95.69 93 LEU A CA 1
ATOM 743 C C . LEU A 1 93 ? -2.132 -6.120 2.180 1.00 95.69 93 LEU A C 1
ATOM 745 O O . LEU A 1 93 ? -3.211 -5.649 1.839 1.00 95.69 93 LEU A O 1
ATOM 749 N N . ASP A 1 94 ? -1.054 -6.085 1.405 1.00 95.12 94 ASP A N 1
ATOM 750 C CA . ASP A 1 94 ? -1.061 -5.632 0.012 1.00 95.12 94 ASP A CA 1
ATOM 751 C C . ASP A 1 94 ? -0.954 -6.852 -0.909 1.00 95.12 94 ASP A C 1
ATOM 753 O O . ASP A 1 94 ? 0.096 -7.497 -0.991 1.00 95.12 94 ASP A O 1
ATOM 757 N N . LEU A 1 95 ? -2.078 -7.228 -1.520 1.00 92.44 95 LEU A N 1
ATOM 758 C CA . LEU A 1 95 ? -2.236 -8.456 -2.296 1.00 92.44 95 LEU A CA 1
ATOM 759 C C . LEU A 1 95 ? -2.187 -8.147 -3.796 1.00 92.44 95 LEU A C 1
ATOM 761 O O . LEU A 1 95 ? -3.061 -7.469 -4.339 1.00 92.44 95 LEU A O 1
ATOM 765 N N . GLY A 1 96 ? -1.180 -8.702 -4.470 1.00 90.88 96 GLY A N 1
ATOM 766 C CA . GLY A 1 96 ? -0.763 -8.265 -5.801 1.00 90.88 96 GLY A CA 1
ATOM 767 C C . GLY A 1 96 ? 0.013 -6.954 -5.722 1.00 90.88 96 GLY A C 1
ATOM 768 O O . GLY A 1 96 ? -0.340 -5.989 -6.400 1.00 90.88 96 GLY A O 1
ATOM 769 N N . CYS A 1 97 ? 1.008 -6.906 -4.832 1.00 92.25 97 CYS A N 1
ATOM 770 C CA . CYS A 1 97 ? 1.666 -5.665 -4.443 1.00 92.25 97 CYS A CA 1
ATOM 771 C C . CYS A 1 97 ? 2.453 -4.989 -5.577 1.00 92.25 97 CYS A C 1
ATOM 773 O O . CYS A 1 97 ? 2.676 -3.778 -5.504 1.00 92.25 97 CYS A O 1
ATOM 775 N N . GLY A 1 98 ? 2.866 -5.711 -6.629 1.00 92.38 98 GLY A N 1
ATOM 776 C CA . GLY A 1 98 ? 3.662 -5.129 -7.711 1.00 92.38 98 GLY A CA 1
ATOM 777 C C . GLY A 1 98 ? 4.928 -4.455 -7.170 1.00 92.38 98 GLY A C 1
ATOM 778 O O . GLY A 1 98 ? 5.717 -5.063 -6.462 1.00 92.38 98 GLY A O 1
ATOM 779 N N . SER A 1 99 ? 5.088 -3.162 -7.444 1.00 92.25 99 SER A N 1
ATOM 780 C CA . SER A 1 99 ? 6.162 -2.314 -6.905 1.00 92.25 99 SER A CA 1
ATOM 781 C C . SER A 1 99 ? 6.132 -2.089 -5.383 1.00 92.25 99 SER A C 1
ATOM 783 O O . SER A 1 99 ? 7.053 -1.472 -4.849 1.00 92.25 99 SER A O 1
ATOM 785 N N . GLY A 1 100 ? 5.070 -2.512 -4.691 1.00 93.25 100 GLY A N 1
ATOM 786 C CA . GLY A 1 100 ? 4.823 -2.251 -3.271 1.00 93.25 100 GLY A CA 1
ATOM 787 C C . GLY A 1 100 ? 4.232 -0.870 -2.974 1.00 93.25 100 GLY A C 1
ATOM 788 O O . GLY A 1 100 ? 4.100 -0.500 -1.810 1.00 93.25 100 GLY A O 1
ATOM 789 N N . ILE A 1 101 ? 3.874 -0.089 -3.999 1.00 94.50 101 ILE A N 1
ATOM 790 C CA . ILE A 1 101 ? 3.480 1.320 -3.851 1.00 94.50 101 ILE A CA 1
ATOM 791 C C . ILE A 1 101 ? 2.333 1.554 -2.857 1.00 94.50 101 ILE A C 1
ATOM 793 O O . ILE A 1 101 ? 2.381 2.534 -2.119 1.00 94.50 101 ILE A O 1
ATOM 797 N N . LEU A 1 102 ? 1.315 0.686 -2.807 1.00 95.94 102 LEU A N 1
ATOM 798 C CA . LEU A 1 102 ? 0.159 0.891 -1.929 1.00 95.94 102 LEU A CA 1
ATOM 799 C C . LEU A 1 102 ? 0.494 0.567 -0.472 1.00 95.94 102 LEU A C 1
ATOM 801 O O . LEU A 1 102 ? 0.231 1.385 0.408 1.00 95.94 102 LEU A O 1
ATOM 805 N N . GLY A 1 103 ? 1.118 -0.584 -0.214 1.00 94.88 103 GLY A N 1
ATOM 806 C CA . GLY A 1 103 ? 1.570 -0.948 1.125 1.00 94.88 103 GLY A CA 1
ATOM 807 C C . GLY A 1 103 ? 2.601 0.036 1.684 1.00 94.88 103 GLY A C 1
ATOM 808 O O . GLY A 1 103 ? 2.468 0.495 2.819 1.00 94.88 103 GLY A O 1
ATOM 809 N N . LEU A 1 104 ? 3.594 0.433 0.883 1.00 93.88 104 LEU A N 1
ATOM 810 C CA . LEU A 1 104 ? 4.601 1.407 1.313 1.00 93.88 104 LEU A CA 1
ATOM 811 C C . LEU A 1 104 ? 3.991 2.799 1.538 1.00 93.88 104 LEU A C 1
ATOM 813 O O . LEU A 1 104 ? 4.357 3.467 2.502 1.00 93.88 104 LEU A O 1
ATOM 817 N N . ALA A 1 105 ? 3.025 3.225 0.717 1.00 94.50 105 ALA A N 1
ATOM 818 C CA . ALA A 1 105 ? 2.269 4.450 0.975 1.00 94.50 105 ALA A CA 1
ATOM 819 C C . ALA A 1 105 ? 1.494 4.375 2.299 1.00 94.50 105 ALA A C 1
ATOM 821 O O . ALA A 1 105 ? 1.533 5.331 3.071 1.00 94.50 105 ALA A O 1
ATOM 822 N N . ALA A 1 106 ? 0.853 3.240 2.603 1.00 95.12 106 ALA A N 1
ATOM 823 C CA . ALA A 1 106 ? 0.160 3.041 3.874 1.00 95.12 106 ALA A CA 1
ATOM 824 C C . ALA A 1 106 ? 1.110 3.207 5.073 1.00 95.12 106 ALA A C 1
ATOM 826 O O . ALA A 1 106 ? 0.759 3.899 6.021 1.00 95.12 106 ALA A O 1
ATOM 827 N N . LEU A 1 107 ? 2.333 2.670 5.006 1.00 92.31 107 LEU A N 1
ATOM 828 C CA . LEU A 1 107 ? 3.356 2.869 6.047 1.00 92.31 107 LEU A CA 1
ATOM 829 C C . LEU A 1 107 ? 3.797 4.324 6.205 1.00 92.31 107 LEU A C 1
ATOM 831 O O . LEU A 1 107 ? 4.084 4.764 7.316 1.00 92.31 107 LEU A O 1
ATOM 835 N N . ARG A 1 108 ? 3.856 5.088 5.110 1.00 90.75 108 ARG A N 1
ATOM 836 C CA . ARG A 1 108 ? 4.161 6.523 5.183 1.00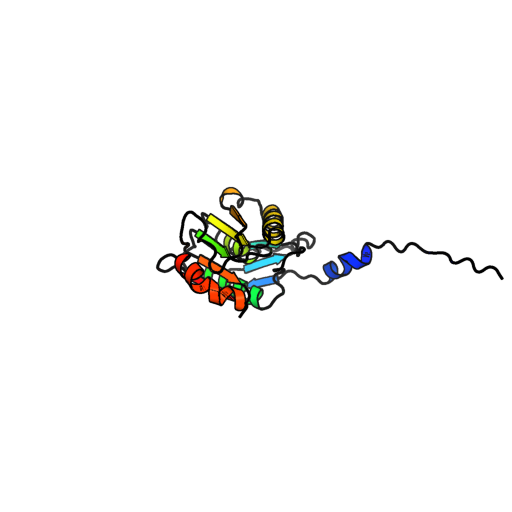 90.75 108 ARG A CA 1
ATOM 837 C C . ARG A 1 108 ? 3.018 7.309 5.817 1.00 90.75 108 ARG A C 1
ATOM 839 O O . ARG A 1 108 ? 3.285 8.241 6.565 1.00 90.75 108 ARG A O 1
ATOM 846 N N . ILE A 1 109 ? 1.773 6.936 5.539 1.00 92.94 109 ILE A N 1
ATOM 847 C CA . ILE A 1 109 ? 0.574 7.587 6.084 1.00 92.94 109 ILE A CA 1
ATOM 848 C C . ILE A 1 109 ? 0.392 7.244 7.570 1.00 92.94 109 ILE A C 1
ATOM 850 O O . ILE A 1 109 ? 0.122 8.140 8.369 1.00 92.94 109 ILE A O 1
ATOM 854 N N . TRP A 1 110 ? 0.603 5.979 7.940 1.00 92.50 110 TRP A N 1
ATOM 855 C CA . TRP A 1 110 ? 0.444 5.445 9.293 1.00 92.50 110 TRP A CA 1
ATOM 856 C C . TRP A 1 110 ? 1.737 4.773 9.789 1.00 92.50 110 TRP A C 1
ATOM 858 O O . TRP A 1 110 ? 1.889 3.552 9.673 1.00 92.50 110 TRP A O 1
ATOM 868 N N . PRO A 1 111 ? 2.675 5.540 10.369 1.00 88.06 111 PRO A N 1
ATOM 869 C CA . PRO A 1 111 ? 3.932 5.003 10.897 1.00 88.06 111 PRO A CA 1
ATOM 870 C C . PRO A 1 111 ? 3.766 3.961 12.011 1.00 88.06 111 PRO A C 1
ATOM 872 O O . PRO A 1 111 ? 4.706 3.230 12.304 1.00 88.06 111 PRO A O 1
ATOM 875 N N . GLU A 1 112 ? 2.598 3.902 12.656 1.00 88.88 112 GLU A N 1
ATOM 876 C CA . GLU A 1 112 ? 2.290 2.988 13.760 1.00 88.88 112 GLU A CA 1
ATOM 877 C C . GLU A 1 112 ? 1.782 1.608 13.302 1.00 88.88 112 GLU A C 1
ATOM 879 O O . GLU A 1 112 ? 1.456 0.771 14.150 1.00 88.88 112 GLU A O 1
ATOM 884 N N . ILE A 1 113 ? 1.701 1.347 11.989 1.00 91.50 113 ILE A N 1
ATOM 885 C CA . ILE A 1 113 ? 1.419 0.005 11.455 1.00 91.50 113 ILE A CA 1
ATOM 886 C C . ILE A 1 113 ? 2.438 -0.978 12.035 1.00 91.50 113 ILE A C 1
ATOM 888 O O . ILE A 1 113 ? 3.632 -0.846 11.808 1.00 91.50 113 ILE A O 1
ATOM 892 N N . ALA A 1 114 ? 1.969 -2.004 12.744 1.00 90.75 114 ALA A N 1
ATOM 893 C CA . ALA A 1 114 ? 2.842 -2.992 13.373 1.00 90.75 114 ALA A CA 1
ATOM 894 C C . ALA A 1 114 ? 3.341 -4.059 12.387 1.00 90.75 114 ALA A C 1
ATOM 896 O O . ALA A 1 114 ? 4.396 -4.654 12.599 1.00 90.75 114 ALA A O 1
ATOM 897 N N . GLU A 1 115 ? 2.565 -4.337 11.338 1.00 92.12 115 GLU A N 1
ATOM 898 C CA . GLU A 1 115 ? 2.911 -5.327 10.321 1.00 92.12 115 GLU A CA 1
ATOM 899 C C . GLU A 1 115 ? 2.323 -4.942 8.958 1.00 92.12 115 GLU A C 1
ATOM 901 O O . GLU A 1 115 ? 1.112 -4.755 8.818 1.00 92.12 115 GLU A O 1
ATOM 906 N N . LEU A 1 116 ? 3.177 -4.881 7.938 1.00 93.06 116 LEU A N 1
ATOM 907 C CA . LEU A 1 116 ? 2.787 -4.835 6.534 1.00 93.06 116 LEU A CA 1
ATOM 908 C C . LEU A 1 116 ? 3.288 -6.099 5.835 1.00 93.06 116 LEU A C 1
ATOM 910 O O . LEU A 1 116 ? 4.484 -6.399 5.839 1.00 93.06 116 LEU A O 1
ATOM 914 N N . VAL A 1 117 ? 2.374 -6.796 5.165 1.00 93.88 117 VAL A N 1
ATOM 915 C CA . VAL A 1 117 ? 2.705 -7.897 4.262 1.00 93.88 117 VAL A CA 1
ATOM 916 C C . VAL A 1 117 ? 2.527 -7.438 2.819 1.00 93.88 117 VAL A C 1
ATOM 918 O O . VAL A 1 117 ? 1.419 -7.105 2.404 1.00 93.88 117 VAL A O 1
ATOM 921 N N . LEU A 1 118 ? 3.614 -7.464 2.053 1.00 93.38 118 LEU A N 1
ATOM 922 C CA . LEU A 1 118 ? 3.637 -7.235 0.611 1.00 93.38 118 LEU A CA 1
ATOM 923 C C . LEU A 1 118 ? 3.670 -8.602 -0.078 1.00 93.38 118 LEU A C 1
ATOM 925 O O . LEU A 1 118 ? 4.631 -9.362 0.095 1.00 93.38 118 LEU A O 1
ATOM 929 N N . ALA A 1 119 ? 2.607 -8.944 -0.807 1.00 91.62 119 ALA A N 1
ATOM 930 C CA . ALA A 1 119 ? 2.456 -10.265 -1.395 1.00 91.62 119 ALA A CA 1
ATOM 931 C C . ALA A 1 119 ? 2.128 -10.218 -2.889 1.00 91.62 119 ALA A C 1
ATOM 933 O O . ALA A 1 119 ? 1.186 -9.547 -3.304 1.00 91.62 119 ALA A O 1
ATOM 934 N N . ASP A 1 120 ? 2.850 -10.995 -3.694 1.00 91.31 120 ASP A N 1
ATOM 935 C CA . ASP A 1 120 ? 2.573 -11.160 -5.124 1.00 91.31 120 ASP A CA 1
ATOM 936 C C . ASP A 1 120 ? 2.865 -12.597 -5.572 1.00 91.31 120 ASP A C 1
ATOM 938 O O . ASP A 1 120 ? 3.653 -13.312 -4.955 1.00 91.31 120 ASP A O 1
ATOM 942 N N . HIS A 1 121 ? 2.207 -13.042 -6.638 1.00 88.19 121 HIS A N 1
ATOM 943 C CA . HIS A 1 121 ? 2.502 -14.318 -7.287 1.00 88.19 121 HIS A CA 1
ATOM 944 C C . HIS A 1 121 ? 3.765 -14.256 -8.155 1.00 88.19 121 HIS A C 1
ATOM 946 O O . HIS A 1 121 ? 4.428 -15.278 -8.354 1.00 88.19 121 HIS A O 1
ATOM 952 N N . ASP A 1 122 ? 4.078 -13.068 -8.675 1.00 88.75 122 ASP A N 1
ATOM 953 C CA . ASP A 1 122 ? 5.241 -12.826 -9.512 1.00 88.75 122 ASP A CA 1
ATOM 954 C C . ASP A 1 122 ? 6.469 -12.558 -8.622 1.00 88.75 122 ASP A C 1
ATOM 956 O O . ASP A 1 122 ? 6.490 -11.562 -7.892 1.00 88.75 122 ASP A O 1
ATOM 960 N N . PRO A 1 123 ? 7.502 -13.421 -8.643 1.00 89.38 123 PRO A N 1
ATOM 961 C CA . PRO A 1 123 ? 8.713 -13.192 -7.859 1.00 89.38 123 PRO A CA 1
ATOM 962 C C . PRO A 1 123 ? 9.436 -11.891 -8.243 1.00 89.38 123 PRO A C 1
ATOM 964 O O . PRO A 1 123 ? 10.067 -11.286 -7.381 1.00 89.38 123 PRO A O 1
ATOM 967 N N . GLU A 1 124 ? 9.322 -11.423 -9.492 1.00 89.69 124 GLU A N 1
ATOM 968 C CA . GLU A 1 124 ? 9.922 -10.157 -9.937 1.00 89.69 124 GLU A CA 1
ATOM 969 C C . GLU A 1 124 ? 9.232 -8.946 -9.290 1.00 89.69 124 GLU A C 1
ATOM 971 O O . GLU A 1 124 ? 9.887 -7.961 -8.941 1.00 89.69 124 GLU A O 1
ATOM 976 N N . ALA A 1 125 ? 7.920 -9.035 -9.051 1.00 90.06 125 ALA A N 1
ATOM 977 C CA . ALA A 1 125 ? 7.179 -8.033 -8.291 1.00 90.06 125 ALA A CA 1
ATOM 978 C C . ALA A 1 125 ? 7.609 -8.008 -6.819 1.00 90.06 125 ALA A C 1
ATOM 980 O O . ALA A 1 125 ? 7.925 -6.945 -6.292 1.00 90.06 125 ALA A O 1
ATOM 981 N N . VAL A 1 126 ? 7.702 -9.176 -6.173 1.00 90.31 126 VAL A N 1
ATOM 982 C CA . VAL A 1 126 ? 8.156 -9.269 -4.773 1.00 90.31 126 VAL A CA 1
ATOM 983 C C . VAL A 1 126 ? 9.551 -8.665 -4.604 1.00 90.31 126 VAL A C 1
ATOM 985 O O . VAL A 1 126 ? 9.791 -7.927 -3.648 1.00 90.31 126 VAL A O 1
ATOM 988 N N . GLU A 1 127 ? 10.448 -8.937 -5.549 1.00 90.12 127 GLU A N 1
ATOM 989 C CA . GLU A 1 127 ? 11.794 -8.373 -5.557 1.00 90.12 127 GLU A CA 1
ATOM 990 C C . GLU A 1 127 ? 11.785 -6.852 -5.751 1.00 90.12 127 GLU A C 1
ATOM 992 O O . GLU A 1 127 ? 12.395 -6.128 -4.967 1.00 90.12 127 GLU A O 1
ATOM 997 N N . THR A 1 128 ? 11.009 -6.349 -6.714 1.00 90.56 128 THR A N 1
ATOM 998 C CA . THR A 1 128 ? 10.867 -4.900 -6.943 1.00 90.56 128 THR A CA 1
ATOM 999 C C . THR A 1 128 ? 10.309 -4.189 -5.703 1.00 90.56 128 THR A C 1
ATOM 1001 O O . THR A 1 128 ? 10.755 -3.099 -5.345 1.00 90.56 128 THR A O 1
ATOM 1004 N N . ALA A 1 129 ? 9.340 -4.791 -5.009 1.00 90.62 129 ALA A N 1
ATOM 1005 C CA . ALA A 1 129 ? 8.801 -4.245 -3.766 1.00 90.62 129 ALA A CA 1
ATOM 1006 C C . ALA A 1 129 ? 9.856 -4.195 -2.648 1.00 90.62 129 ALA A C 1
ATOM 1008 O O . ALA A 1 129 ? 9.854 -3.263 -1.839 1.00 90.62 129 ALA A O 1
ATOM 1009 N N . ARG A 1 130 ? 10.763 -5.177 -2.602 1.00 90.44 130 ARG A N 1
ATOM 1010 C CA . ARG A 1 130 ? 11.877 -5.222 -1.650 1.00 90.44 130 ARG A CA 1
ATOM 1011 C C . ARG A 1 130 ? 12.903 -4.127 -1.937 1.00 90.44 130 ARG A C 1
ATOM 1013 O O . ARG A 1 130 ? 13.271 -3.405 -1.015 1.00 90.44 130 ARG A O 1
ATOM 1020 N N . GLU A 1 131 ? 13.294 -3.945 -3.193 1.00 89.88 131 GLU A N 1
ATOM 1021 C CA . GLU A 1 131 ? 14.190 -2.859 -3.621 1.00 89.88 131 GLU A CA 1
ATOM 1022 C C . GLU A 1 131 ? 13.588 -1.482 -3.303 1.00 89.88 131 GLU A C 1
ATOM 1024 O O . GLU A 1 131 ? 14.225 -0.635 -2.675 1.00 89.88 131 GLU A O 1
ATOM 1029 N N . ASN A 1 132 ? 12.307 -1.278 -3.626 1.00 90.31 132 ASN A N 1
ATOM 1030 C CA . ASN A 1 132 ? 11.612 -0.042 -3.276 1.00 90.31 132 ASN A CA 1
ATOM 1031 C C . ASN A 1 132 ? 11.536 0.164 -1.765 1.00 90.31 132 ASN A C 1
ATOM 1033 O O . ASN A 1 132 ? 11.705 1.282 -1.290 1.00 90.31 132 ASN A O 1
ATOM 1037 N N . CYS A 1 133 ? 11.330 -0.885 -0.975 1.00 89.81 133 CYS A N 1
ATOM 1038 C CA . CYS A 1 133 ? 11.416 -0.778 0.475 1.00 89.81 133 CYS A CA 1
ATOM 1039 C C . CYS A 1 133 ? 12.798 -0.291 0.941 1.00 89.81 133 CYS A C 1
ATOM 1041 O O . CYS A 1 133 ? 12.868 0.544 1.842 1.00 89.81 133 CYS A O 1
ATOM 1043 N N . GLU A 1 134 ? 13.889 -0.779 0.352 1.00 88.19 134 GLU A N 1
ATOM 1044 C CA . GLU A 1 134 ? 15.253 -0.391 0.736 1.00 88.19 134 GLU A CA 1
ATOM 1045 C C . GLU A 1 134 ? 15.500 1.110 0.554 1.00 88.19 134 GLU A C 1
ATOM 1047 O O . GLU A 1 134 ? 16.101 1.744 1.422 1.00 88.19 134 GLU A O 1
ATOM 1052 N N . HIS A 1 135 ? 14.922 1.721 -0.484 1.00 85.88 135 HIS A N 1
ATOM 1053 C CA . HIS A 1 135 ? 14.936 3.179 -0.667 1.00 85.88 135 HIS A CA 1
ATOM 1054 C C . HIS A 1 135 ? 14.200 3.956 0.434 1.00 85.88 135 HIS A C 1
ATOM 1056 O O . HIS A 1 135 ? 14.359 5.169 0.559 1.00 85.88 135 HIS A O 1
ATOM 1062 N N . ASN A 1 136 ? 13.390 3.272 1.238 1.00 84.94 136 ASN A N 1
ATOM 1063 C CA . ASN A 1 136 ? 12.550 3.836 2.285 1.00 84.94 136 ASN A CA 1
ATOM 1064 C C . ASN A 1 136 ? 12.902 3.294 3.684 1.00 84.94 136 ASN A C 1
ATOM 1066 O O . ASN A 1 136 ? 12.137 3.510 4.618 1.00 84.94 136 ASN A O 1
ATOM 1070 N N . ALA A 1 137 ? 14.024 2.581 3.837 1.00 70.06 137 ALA A N 1
ATOM 1071 C CA . ALA A 1 137 ? 14.276 1.686 4.969 1.00 70.06 137 ALA A CA 1
ATOM 1072 C C . ALA A 1 137 ? 14.478 2.355 6.342 1.00 70.06 137 ALA A C 1
ATOM 1074 O O . ALA A 1 137 ? 14.438 1.652 7.357 1.00 70.06 137 ALA A O 1
ATOM 1075 N N . GLU A 1 138 ? 14.674 3.675 6.414 1.00 65.94 138 GLU A N 1
ATOM 1076 C CA . GLU A 1 138 ? 14.812 4.387 7.689 1.00 65.94 138 GLU A CA 1
ATOM 1077 C C . GLU A 1 138 ? 13.537 4.233 8.544 1.00 65.94 138 GLU A C 1
ATOM 1079 O O . GLU A 1 138 ? 12.514 4.864 8.297 1.00 65.94 138 GLU A O 1
ATOM 1084 N N . GLY A 1 139 ? 13.596 3.353 9.552 1.00 57.25 139 GLY A N 1
ATOM 1085 C CA . GLY A 1 139 ? 12.517 3.120 10.521 1.00 57.25 139 GLY A CA 1
ATOM 1086 C C . GLY A 1 139 ? 11.444 2.099 10.120 1.00 57.25 139 GLY A C 1
ATOM 1087 O O . GLY A 1 139 ? 10.548 1.847 10.920 1.00 57.25 139 GLY A O 1
ATOM 1088 N N . ILE A 1 140 ? 11.526 1.476 8.936 1.00 64.31 140 ILE A N 1
ATOM 1089 C CA . ILE A 1 140 ? 10.427 0.656 8.381 1.00 64.31 140 ILE A CA 1
ATOM 1090 C C . ILE A 1 140 ? 10.726 -0.862 8.384 1.00 64.31 140 ILE A C 1
ATOM 1092 O O . ILE A 1 140 ? 9.815 -1.686 8.472 1.00 64.31 140 ILE A O 1
ATOM 1096 N N . ALA A 1 141 ? 12.002 -1.262 8.361 1.00 59.88 141 ALA A N 1
ATOM 1097 C CA . ALA A 1 141 ? 12.411 -2.645 8.072 1.00 59.88 141 ALA A CA 1
ATOM 1098 C C . ALA A 1 141 ? 11.870 -3.724 9.038 1.00 59.88 141 ALA A C 1
ATOM 1100 O O . ALA A 1 141 ? 11.636 -4.855 8.619 1.00 59.88 141 ALA A O 1
ATOM 1101 N N . ALA A 1 142 ? 11.646 -3.403 10.318 1.00 59.75 142 ALA A N 1
ATOM 1102 C CA . ALA A 1 142 ? 11.221 -4.390 11.321 1.00 59.75 142 ALA A CA 1
ATOM 1103 C C . ALA A 1 142 ? 9.748 -4.833 11.189 1.00 59.75 142 ALA A C 1
ATOM 1105 O O . ALA A 1 142 ? 9.358 -5.833 11.787 1.00 59.75 142 ALA A O 1
ATOM 1106 N N . MET A 1 143 ? 8.937 -4.097 10.423 1.00 74.38 143 MET A N 1
ATOM 1107 C CA . MET A 1 143 ? 7.482 -4.287 10.322 1.00 74.38 143 MET A CA 1
ATOM 1108 C C . MET A 1 143 ? 7.072 -4.955 9.002 1.00 74.38 143 MET A C 1
ATOM 1110 O O . MET A 1 143 ? 5.888 -5.161 8.749 1.00 74.38 143 MET A O 1
ATOM 1114 N N . LEU A 1 144 ? 8.041 -5.294 8.147 1.00 81.56 144 LEU A N 1
ATOM 1115 C CA . LEU A 1 144 ? 7.803 -5.720 6.774 1.00 81.56 144 LEU A CA 1
ATOM 1116 C C . LEU A 1 144 ? 7.954 -7.222 6.578 1.00 81.56 144 LEU A C 1
ATOM 1118 O O . LEU A 1 144 ? 8.938 -7.839 6.984 1.00 81.56 144 LEU A O 1
ATOM 1122 N N . GLN A 1 145 ? 6.997 -7.799 5.860 1.00 85.00 145 GLN A N 1
ATOM 1123 C CA . GLN A 1 145 ? 7.076 -9.163 5.367 1.00 85.00 145 GLN A CA 1
ATOM 1124 C C . GLN A 1 145 ? 6.818 -9.199 3.868 1.00 85.00 145 GLN A C 1
ATOM 1126 O O . GLN A 1 145 ? 5.786 -8.742 3.387 1.00 85.00 145 GLN A O 1
ATOM 1131 N N . PHE A 1 146 ? 7.730 -9.829 3.139 1.00 84.19 146 PHE A N 1
ATOM 1132 C CA . PHE A 1 146 ? 7.553 -10.140 1.728 1.00 84.19 146 PHE A CA 1
ATOM 1133 C C . PHE A 1 146 ? 7.095 -11.590 1.587 1.00 84.19 146 PHE A C 1
ATOM 1135 O O . PHE A 1 146 ? 7.602 -12.491 2.275 1.00 84.19 146 PHE A O 1
ATOM 1142 N N . ARG A 1 147 ? 6.094 -11.828 0.738 1.00 84.81 147 ARG A N 1
ATOM 1143 C CA . ARG A 1 147 ? 5.515 -13.158 0.521 1.00 84.81 147 ARG A CA 1
ATOM 1144 C C . ARG A 1 147 ? 5.287 -13.405 -0.961 1.00 84.81 147 ARG A C 1
ATOM 1146 O O . ARG A 1 147 ? 4.490 -12.726 -1.594 1.00 84.81 147 ARG A O 1
ATOM 1153 N N . GLN A 1 148 ? 5.919 -14.444 -1.489 1.00 81.81 148 GLN A N 1
ATOM 1154 C CA . GLN A 1 148 ? 5.514 -14.974 -2.781 1.00 81.81 148 GLN A CA 1
ATOM 1155 C C . GLN A 1 148 ? 4.277 -15.860 -2.594 1.00 81.81 148 GLN A C 1
ATOM 1157 O O . GLN A 1 148 ? 4.297 -16.814 -1.812 1.00 81.81 148 GLN A O 1
ATOM 1162 N N . LEU A 1 149 ? 3.192 -15.540 -3.293 1.00 78.00 149 LEU A N 1
ATOM 1163 C CA . LEU A 1 149 ? 1.970 -16.336 -3.300 1.00 78.00 149 LEU A CA 1
ATOM 1164 C C . LEU A 1 149 ? 2.055 -17.410 -4.384 1.00 78.00 149 LEU A C 1
ATOM 1166 O O . LEU A 1 149 ? 2.559 -17.183 -5.480 1.00 78.00 149 LEU A O 1
ATOM 1170 N N . SER A 1 150 ? 1.531 -18.596 -4.091 1.00 69.88 150 SER A N 1
ATOM 1171 C CA . SER A 1 150 ? 1.332 -19.605 -5.131 1.00 69.88 150 SER A CA 1
ATOM 1172 C C . SER A 1 150 ? 0.137 -19.225 -6.004 1.00 69.88 150 SER A C 1
ATOM 1174 O O . SER A 1 150 ? -0.884 -18.758 -5.498 1.00 69.88 150 SER A O 1
ATOM 1176 N N . LEU A 1 151 ? 0.256 -19.458 -7.311 1.00 58.56 151 LEU A N 1
ATOM 1177 C CA . LEU A 1 151 ? -0.868 -19.379 -8.241 1.00 58.56 151 LEU A CA 1
ATOM 1178 C C . LEU A 1 151 ? -1.913 -20.445 -7.872 1.00 58.56 151 LEU A C 1
ATOM 1180 O O . LEU A 1 151 ? -1.605 -21.635 -7.842 1.00 58.56 151 LEU A O 1
ATOM 1184 N N . GLY A 1 152 ? -3.144 -20.021 -7.597 1.00 55.53 152 GLY A N 1
ATOM 1185 C CA . GLY A 1 152 ? -4.282 -20.889 -7.298 1.00 55.53 152 GLY A CA 1
ATOM 1186 C C . GLY A 1 152 ? -5.569 -20.076 -7.161 1.00 55.53 152 GLY A C 1
ATOM 1187 O O . GLY A 1 152 ? -5.506 -18.858 -6.995 1.00 55.53 152 GLY A O 1
ATOM 1188 N N . ASP A 1 153 ? -6.729 -20.736 -7.224 1.00 48.25 153 ASP A N 1
ATOM 1189 C CA . ASP A 1 153 ? -8.048 -20.071 -7.229 1.00 48.25 153 ASP A CA 1
ATOM 1190 C C . ASP A 1 153 ? -8.316 -19.232 -5.965 1.00 48.25 153 ASP A C 1
ATOM 1192 O O . ASP A 1 153 ? -9.121 -18.304 -5.988 1.00 48.25 153 ASP A O 1
ATOM 1196 N N . ALA A 1 154 ? -7.611 -19.539 -4.874 1.00 57.00 154 ALA A N 1
ATOM 1197 C CA . ALA A 1 154 ? -7.665 -18.827 -3.607 1.00 57.00 154 ALA A CA 1
ATOM 1198 C C . ALA A 1 154 ? -6.301 -18.937 -2.898 1.00 57.00 154 ALA A C 1
ATOM 1200 O O . ALA A 1 154 ? -6.048 -19.947 -2.231 1.00 57.00 154 ALA A O 1
ATOM 1201 N N . PRO A 1 155 ? -5.387 -17.952 -3.025 1.00 64.38 155 PRO A N 1
ATOM 1202 C CA . PRO A 1 155 ? -4.166 -17.962 -2.225 1.00 64.38 155 PRO A CA 1
ATOM 1203 C C . PRO A 1 155 ? -4.538 -17.945 -0.730 1.00 64.38 155 PRO A C 1
ATOM 1205 O O . PRO A 1 155 ? -5.551 -17.343 -0.360 1.00 64.38 155 PRO A O 1
ATOM 1208 N N . PRO A 1 156 ? -3.778 -18.623 0.147 1.00 73.31 156 PRO A N 1
ATOM 1209 C CA . PRO A 1 156 ? -4.062 -18.605 1.575 1.00 73.31 156 PRO A CA 1
ATOM 1210 C C . PRO A 1 156 ? -3.853 -17.197 2.141 1.00 73.31 156 PRO A C 1
ATOM 1212 O O . PRO A 1 156 ? -2.988 -16.451 1.679 1.00 73.31 156 PRO A O 1
ATOM 1215 N N . VAL A 1 157 ? -4.620 -16.848 3.176 1.00 80.69 157 VAL A N 1
ATOM 1216 C CA . VAL A 1 157 ? -4.400 -15.606 3.925 1.00 80.69 157 VAL A CA 1
ATOM 1217 C C . VAL A 1 157 ? -2.997 -15.659 4.548 1.00 80.69 157 VAL A C 1
ATOM 1219 O O . VAL A 1 157 ? -2.701 -16.625 5.259 1.00 80.69 157 VAL A O 1
ATOM 1222 N N . PRO A 1 158 ? -2.122 -14.663 4.310 1.00 79.00 158 PRO A N 1
ATOM 1223 C CA . PRO A 1 158 ? -0.799 -14.647 4.918 1.00 79.00 158 PRO A CA 1
ATOM 1224 C C . PRO A 1 158 ? -0.882 -14.705 6.446 1.00 79.00 158 PRO A C 1
ATOM 1226 O O . PRO A 1 158 ? -1.650 -13.962 7.062 1.00 79.00 158 PRO A O 1
ATOM 1229 N N . ALA A 1 159 ? -0.063 -15.560 7.063 1.00 77.25 159 ALA A N 1
ATOM 1230 C CA . ALA A 1 159 ? 0.074 -15.624 8.517 1.00 77.25 159 ALA A CA 1
ATOM 1231 C C . ALA A 1 159 ? 0.447 -14.240 9.105 1.00 77.25 159 ALA A C 1
ATOM 1233 O O . ALA A 1 159 ? 1.116 -13.463 8.419 1.00 77.25 159 ALA A O 1
ATOM 1234 N N . PRO A 1 160 ? 0.036 -13.910 10.346 1.00 81.75 160 PRO A N 1
ATOM 1235 C CA . PRO A 1 160 ? -0.6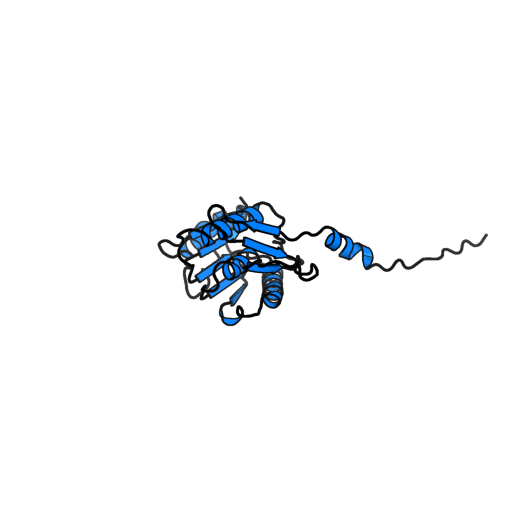79 -14.756 11.312 1.00 81.75 160 PRO A CA 1
ATOM 1236 C C . PRO A 1 160 ? -2.202 -14.886 11.114 1.00 81.75 160 PRO A C 1
ATOM 1238 O O . PRO A 1 160 ? -2.829 -15.617 11.878 1.00 81.75 160 PRO A O 1
ATOM 1241 N N . GLY A 1 161 ? -2.822 -14.226 10.130 1.00 84.19 161 GLY A N 1
ATOM 1242 C CA . GLY A 1 161 ? -4.280 -14.288 9.969 1.00 84.19 161 GLY A CA 1
ATOM 1243 C C . GLY A 1 161 ? -4.871 -13.098 9.212 1.00 84.19 161 GLY A C 1
ATOM 1244 O O . GLY A 1 161 ? -4.229 -12.612 8.288 1.00 84.19 161 GLY A O 1
ATOM 1245 N N . PRO A 1 162 ? -6.087 -12.637 9.546 1.00 92.06 162 PRO A N 1
ATOM 1246 C CA . PRO A 1 162 ? -6.714 -11.465 8.929 1.00 92.06 162 PRO A CA 1
ATOM 1247 C C . PRO A 1 162 ? -6.015 -10.136 9.286 1.00 92.06 162 PRO A C 1
ATOM 1249 O O . PRO A 1 162 ? -5.103 -10.102 10.111 1.00 92.06 162 PRO A O 1
ATOM 1252 N N . ALA A 1 163 ? -6.390 -9.043 8.623 1.00 94.56 163 ALA A N 1
ATOM 1253 C CA . ALA A 1 163 ? -5.832 -7.706 8.809 1.00 94.56 163 ALA A CA 1
ATOM 1254 C C . ALA A 1 163 ? -6.918 -6.627 8.909 1.00 94.56 163 ALA A C 1
ATOM 1256 O O . ALA A 1 163 ? -8.017 -6.767 8.366 1.00 94.56 163 ALA A O 1
ATOM 1257 N N . SER A 1 164 ? -6.572 -5.518 9.566 1.00 95.69 164 SER A N 1
ATOM 1258 C CA . SER A 1 164 ? -7.416 -4.323 9.672 1.00 95.69 164 SER A CA 1
ATOM 1259 C C . SER A 1 164 ? -7.523 -3.538 8.358 1.00 95.69 164 SER A C 1
ATOM 1261 O O . SER A 1 164 ? -8.492 -2.807 8.158 1.00 95.69 164 SER A O 1
ATOM 1263 N N . LEU A 1 165 ? -6.550 -3.694 7.454 1.00 96.75 165 LEU A N 1
ATOM 1264 C CA . LEU A 1 165 ? -6.557 -3.101 6.118 1.00 96.75 165 LEU A CA 1
ATOM 1265 C C . LEU A 1 165 ? -6.048 -4.118 5.090 1.00 96.75 165 LEU A C 1
ATOM 1267 O O . LEU A 1 165 ? -4.974 -4.696 5.254 1.00 96.75 165 LEU A O 1
ATOM 1271 N N . VAL A 1 166 ? -6.808 -4.313 4.018 1.00 96.38 166 VAL A N 1
ATOM 1272 C CA . VAL A 1 166 ? -6.410 -5.113 2.855 1.00 96.38 166 VAL A CA 1
ATOM 1273 C C . VAL A 1 166 ? -6.446 -4.224 1.616 1.00 96.38 166 VAL A C 1
ATOM 1275 O O . VAL A 1 166 ? -7.420 -3.509 1.382 1.00 96.38 166 VAL A O 1
ATOM 1278 N N . LEU A 1 167 ? -5.381 -4.270 0.826 1.00 96.38 167 LEU A N 1
ATOM 1279 C CA . LEU A 1 167 ? -5.194 -3.535 -0.418 1.00 96.38 167 LEU A CA 1
ATOM 1280 C C . LEU A 1 167 ? -5.131 -4.554 -1.558 1.00 96.38 167 LEU A C 1
ATOM 1282 O O . LEU A 1 167 ? -4.425 -5.558 -1.458 1.00 96.38 167 LEU A O 1
ATOM 1286 N N . ALA A 1 168 ? -5.899 -4.324 -2.621 1.00 94.12 168 ALA A N 1
ATOM 1287 C CA . ALA A 1 168 ? -5.924 -5.196 -3.791 1.00 94.12 168 ALA A CA 1
ATOM 1288 C C . ALA A 1 168 ? -6.223 -4.387 -5.062 1.00 94.12 168 ALA A C 1
ATOM 1290 O O . ALA A 1 168 ? -7.380 -4.171 -5.427 1.00 94.12 168 ALA A O 1
ATOM 1291 N N . ASN A 1 169 ? -5.176 -3.940 -5.756 1.00 93.62 169 ASN A N 1
ATOM 1292 C CA . ASN A 1 169 ? -5.283 -3.295 -7.068 1.00 93.62 169 ASN A CA 1
ATOM 1293 C C . ASN A 1 169 ? -4.844 -4.278 -8.158 1.00 93.62 169 ASN A C 1
ATOM 1295 O O . ASN A 1 169 ? -3.742 -4.200 -8.699 1.00 93.62 169 ASN A O 1
ATOM 1299 N N . ILE A 1 170 ? -5.713 -5.245 -8.438 1.00 89.00 170 ILE A N 1
ATOM 1300 C CA . ILE A 1 170 ? -5.447 -6.379 -9.325 1.00 89.00 170 ILE A CA 1
ATOM 1301 C C . ILE A 1 170 ? -6.599 -6.563 -10.314 1.00 89.00 170 ILE A C 1
ATOM 1303 O O . ILE A 1 170 ? -7.717 -6.121 -10.094 1.00 89.00 170 ILE A O 1
ATOM 1307 N N . ARG A 1 171 ? -6.325 -7.225 -11.442 1.00 88.00 171 ARG A N 1
ATOM 1308 C CA . ARG A 1 171 ? -7.293 -7.371 -12.544 1.00 88.00 171 ARG A CA 1
ATOM 1309 C C . ARG A 1 171 ? -8.544 -8.166 -12.126 1.00 88.00 171 ARG A C 1
ATOM 1311 O O . ARG A 1 171 ? -8.412 -9.114 -11.345 1.00 88.00 171 ARG A O 1
ATOM 1318 N N . PRO A 1 172 ? -9.720 -7.946 -12.753 1.00 87.88 172 PRO A N 1
ATOM 1319 C CA . PRO A 1 172 ? -10.984 -8.568 -12.330 1.00 87.88 172 PRO A CA 1
ATOM 1320 C C . PRO A 1 172 ? -10.959 -10.093 -12.402 1.00 87.88 172 PRO A C 1
ATOM 1322 O O . PRO A 1 172 ? -11.494 -10.778 -11.537 1.00 87.88 172 PRO A O 1
ATOM 1325 N N . ARG A 1 173 ? -10.259 -10.631 -13.408 1.00 87.50 173 ARG A N 1
ATOM 1326 C CA . ARG A 1 173 ? -10.062 -12.076 -13.593 1.00 87.50 173 ARG A CA 1
ATOM 1327 C C . ARG A 1 173 ? -9.325 -12.760 -12.437 1.00 87.50 173 ARG A C 1
ATOM 1329 O O . ARG A 1 173 ? -9.395 -13.974 -12.333 1.00 87.50 173 ARG A O 1
ATOM 1336 N N . VAL A 1 174 ? -8.601 -11.994 -11.619 1.00 85.94 174 VAL A N 1
ATOM 1337 C CA . VAL A 1 174 ? -7.928 -12.471 -10.402 1.00 85.94 174 VAL A CA 1
ATOM 1338 C C . VAL A 1 174 ? -8.776 -12.142 -9.173 1.00 85.94 174 VAL A C 1
ATOM 1340 O O . VAL A 1 174 ? -8.943 -12.991 -8.305 1.00 85.94 174 VAL A O 1
ATOM 1343 N N . LEU A 1 175 ? -9.373 -10.945 -9.124 1.00 86.75 175 LEU A N 1
ATOM 1344 C CA . LEU A 1 175 ? -10.218 -10.502 -8.010 1.00 86.75 175 LEU A CA 1
ATOM 1345 C C . LEU A 1 175 ? -11.441 -11.385 -7.774 1.00 86.75 175 LEU A C 1
ATOM 1347 O O . LEU A 1 175 ? -11.739 -11.710 -6.628 1.00 86.75 175 LEU A O 1
ATOM 1351 N N . ILE A 1 176 ? -12.164 -11.744 -8.839 1.00 88.94 176 ILE A N 1
ATOM 1352 C CA . ILE A 1 176 ? -13.432 -12.474 -8.720 1.00 88.94 176 ILE A CA 1
ATOM 1353 C C . ILE A 1 176 ? -13.207 -13.852 -8.072 1.00 88.94 176 ILE A C 1
ATOM 1355 O O . ILE A 1 176 ? -13.876 -14.129 -7.074 1.00 88.94 176 ILE A O 1
ATOM 1359 N N . PRO A 1 177 ? -12.256 -14.688 -8.541 1.00 87.38 177 PRO A N 1
ATOM 1360 C CA . PRO A 1 177 ? -11.907 -15.927 -7.844 1.00 87.38 177 PRO A CA 1
ATOM 1361 C C . PRO A 1 177 ? -11.374 -15.697 -6.424 1.00 87.38 177 PRO A C 1
ATOM 1363 O O . PRO A 1 177 ? -11.735 -16.435 -5.512 1.00 87.38 177 PRO A O 1
ATOM 1366 N N . ALA A 1 178 ? -10.577 -14.643 -6.210 1.00 85.56 178 ALA A N 1
ATOM 1367 C CA . ALA A 1 178 ? -9.946 -14.364 -4.921 1.00 85.56 178 ALA A CA 1
ATOM 1368 C C . ALA A 1 178 ? -10.892 -13.748 -3.871 1.00 85.56 178 ALA A C 1
ATOM 1370 O O . ALA A 1 178 ? -10.495 -13.593 -2.716 1.00 85.56 178 ALA A O 1
ATOM 1371 N N . ALA A 1 179 ? -12.135 -13.400 -4.221 1.00 89.06 179 ALA A N 1
ATOM 1372 C CA . ALA A 1 179 ? -13.068 -12.715 -3.323 1.00 89.06 179 ALA A CA 1
ATOM 1373 C C . ALA A 1 179 ? -13.279 -13.423 -1.961 1.00 89.06 179 ALA A C 1
ATOM 1375 O O . ALA A 1 179 ? -13.272 -12.730 -0.938 1.00 89.06 179 ALA A O 1
ATOM 1376 N N . PRO A 1 180 ? -13.400 -14.767 -1.876 1.00 88.88 180 PRO A N 1
ATOM 1377 C CA . PRO A 1 180 ? -13.475 -15.465 -0.591 1.00 88.88 180 PRO A CA 1
ATOM 1378 C C . PRO A 1 180 ? -12.202 -15.301 0.252 1.00 88.88 180 PRO A C 1
ATOM 1380 O O . PRO A 1 180 ? -12.300 -15.080 1.459 1.00 88.88 180 PRO A O 1
ATOM 1383 N N . THR A 1 181 ? -11.019 -15.340 -0.373 1.00 87.12 181 THR A N 1
ATOM 1384 C CA . THR A 1 181 ? -9.738 -15.074 0.303 1.00 87.12 181 THR A CA 1
ATOM 1385 C C . THR A 1 181 ? -9.675 -13.641 0.806 1.00 87.12 181 THR A C 1
ATOM 1387 O O . THR A 1 181 ? -9.341 -13.430 1.967 1.00 87.12 181 THR A O 1
ATOM 1390 N N . LEU A 1 182 ? -10.023 -12.656 -0.029 1.00 89.69 182 LEU A N 1
ATOM 1391 C CA . LEU A 1 182 ? -10.035 -11.241 0.360 1.00 89.69 182 LEU A CA 1
ATOM 1392 C C . LEU A 1 182 ? -10.952 -11.009 1.564 1.00 89.69 182 LEU A C 1
ATOM 1394 O O . LEU A 1 182 ? -10.601 -10.274 2.483 1.00 89.69 182 LEU A O 1
ATOM 1398 N N . ARG A 1 183 ? -12.104 -11.689 1.599 1.00 91.44 183 ARG A N 1
ATOM 1399 C CA . ARG A 1 183 ? -13.011 -11.650 2.745 1.00 91.44 183 ARG A CA 1
ATOM 1400 C C . ARG A 1 183 ? -12.410 -12.306 3.988 1.00 91.44 183 ARG A C 1
ATOM 1402 O O . ARG A 1 183 ? -12.544 -11.751 5.072 1.00 91.44 183 ARG A O 1
ATOM 1409 N N . ALA A 1 184 ? -11.781 -13.471 3.852 1.00 91.19 184 ALA A N 1
ATOM 1410 C CA . ALA A 1 184 ? -11.133 -14.165 4.966 1.00 91.19 184 ALA A CA 1
ATOM 1411 C C . ALA A 1 184 ? -9.896 -13.416 5.494 1.00 91.19 184 ALA A C 1
ATOM 1413 O O . ALA A 1 184 ? -9.518 -13.587 6.649 1.00 91.19 184 ALA A O 1
ATOM 1414 N N . ALA A 1 185 ? -9.281 -12.582 4.657 1.00 91.75 185 ALA A N 1
ATOM 1415 C CA . ALA A 1 185 ? -8.139 -11.747 4.993 1.00 91.75 185 ALA A CA 1
ATOM 1416 C C . ALA A 1 185 ? -8.512 -10.487 5.791 1.00 91.75 185 ALA A C 1
ATOM 1418 O O . ALA A 1 185 ? -7.611 -9.796 6.256 1.00 91.75 185 ALA A O 1
ATOM 1419 N N . LEU A 1 186 ? -9.801 -10.183 5.974 1.00 94.50 186 LEU A N 1
ATOM 1420 C CA . LEU A 1 186 ? -10.273 -9.011 6.714 1.00 94.50 186 LEU A CA 1
ATOM 1421 C C . LEU A 1 186 ? -10.722 -9.372 8.127 1.00 94.50 186 LEU A C 1
ATOM 1423 O O . LEU A 1 186 ? -11.516 -10.292 8.336 1.00 94.50 186 LEU A O 1
ATOM 1427 N N . GLU A 1 187 ? -10.259 -8.595 9.098 1.00 94.81 187 GLU A N 1
ATOM 1428 C CA . GLU A 1 187 ? -10.826 -8.602 10.444 1.00 94.81 187 GLU A CA 1
ATOM 1429 C C . GLU A 1 187 ? -12.259 -8.033 10.438 1.00 94.81 187 GLU A C 1
ATOM 1431 O O . GLU A 1 187 ? -12.622 -7.247 9.553 1.00 94.81 187 GLU A O 1
ATOM 1436 N N . PRO A 1 188 ? -13.106 -8.376 11.427 1.00 92.88 188 PRO A N 1
ATOM 1437 C CA . PRO A 1 188 ? -14.372 -7.679 11.630 1.00 92.88 188 PRO A CA 1
ATOM 1438 C C . PRO A 1 188 ? -14.155 -6.165 11.774 1.00 92.88 188 PRO A C 1
ATOM 1440 O O . PRO A 1 188 ? -13.419 -5.724 12.649 1.00 92.88 188 PRO A O 1
ATOM 1443 N N . GLY A 1 189 ? -14.803 -5.373 10.916 1.00 90.75 189 GLY A N 1
ATOM 1444 C CA . GLY A 1 189 ? -14.625 -3.915 10.879 1.00 90.75 189 GLY A CA 1
ATOM 1445 C C . GLY A 1 189 ? -13.379 -3.437 10.124 1.00 90.75 189 GLY A C 1
ATOM 1446 O O . GLY A 1 189 ? -13.179 -2.231 10.017 1.00 90.75 189 GLY A O 1
ATOM 1447 N N . GLY A 1 190 ? -12.573 -4.352 9.576 1.00 93.75 190 GLY A N 1
ATOM 1448 C CA . GLY A 1 190 ? -11.457 -4.023 8.696 1.00 93.75 190 GLY A CA 1
ATOM 1449 C C . GLY A 1 190 ? -11.917 -3.448 7.356 1.00 93.75 190 GLY A C 1
ATOM 1450 O O . GLY A 1 190 ? -13.059 -3.640 6.924 1.00 93.75 190 GLY A O 1
ATOM 1451 N N . LEU A 1 191 ? -11.006 -2.750 6.683 1.00 96.25 191 LEU A N 1
ATOM 1452 C CA . LEU A 1 191 ? -11.268 -2.076 5.417 1.00 96.25 191 LEU A CA 1
ATOM 1453 C C . LEU A 1 191 ? -10.587 -2.792 4.248 1.00 96.25 191 LEU A C 1
ATOM 1455 O O . LEU A 1 191 ? -9.419 -3.164 4.329 1.00 96.25 191 LEU A O 1
ATOM 1459 N N . LEU A 1 192 ? -11.310 -2.929 3.137 1.00 95.56 192 LEU A N 1
ATOM 1460 C CA . LEU A 1 192 ? -10.769 -3.386 1.859 1.00 95.56 192 LEU A CA 1
ATOM 1461 C C . LEU A 1 192 ? -10.747 -2.223 0.872 1.00 95.56 192 LEU A C 1
ATOM 1463 O O . LEU A 1 192 ? -11.803 -1.713 0.497 1.00 95.56 192 LEU A O 1
ATOM 1467 N N . VAL A 1 193 ? -9.556 -1.843 0.418 1.00 96.06 193 VAL A N 1
ATOM 1468 C CA . VAL A 1 193 ? -9.376 -0.926 -0.711 1.00 96.06 193 VAL A CA 1
ATOM 1469 C C . VAL A 1 193 ? -9.087 -1.764 -1.947 1.00 96.06 193 VAL A C 1
ATOM 1471 O O . VAL A 1 193 ? -8.059 -2.436 -2.033 1.00 96.06 193 VAL A O 1
ATOM 1474 N N . LEU A 1 194 ? -10.010 -1.733 -2.903 1.00 92.94 194 LEU A N 1
ATOM 1475 C CA . LEU A 1 194 ? -9.976 -2.578 -4.089 1.00 92.94 194 LEU A CA 1
ATOM 1476 C C . LEU A 1 194 ? -10.110 -1.729 -5.353 1.00 92.94 194 LEU A C 1
ATOM 1478 O O . LEU A 1 194 ? -10.920 -0.806 -5.407 1.00 92.94 194 LEU A O 1
ATOM 1482 N N . SER A 1 195 ? -9.294 -2.033 -6.358 1.00 93.38 195 SER A N 1
ATOM 1483 C CA . SER A 1 195 ? -9.250 -1.330 -7.643 1.00 93.38 195 SER A CA 1
ATOM 1484 C C . SER A 1 195 ? -8.753 -2.273 -8.743 1.00 93.38 195 SER A C 1
ATOM 1486 O O . SER A 1 195 ? -8.559 -3.463 -8.502 1.00 93.38 195 SER A O 1
ATOM 1488 N N . GLY A 1 196 ? -8.565 -1.756 -9.958 1.00 84.75 196 GLY A N 1
ATOM 1489 C CA . GLY A 1 196 ? -8.216 -2.567 -11.129 1.00 84.75 196 GLY A CA 1
ATOM 1490 C C . GLY A 1 196 ? -9.427 -3.243 -11.776 1.00 84.75 196 GLY A C 1
ATOM 1491 O O . GLY A 1 196 ? -9.254 -4.253 -12.459 1.00 84.75 196 GLY A O 1
ATOM 1492 N N . ILE A 1 197 ? -10.625 -2.688 -11.539 1.00 80.75 197 ILE A N 1
ATOM 1493 C CA . ILE A 1 197 ? -11.904 -3.080 -12.150 1.00 80.75 197 ILE A CA 1
ATOM 1494 C C . ILE A 1 197 ? -12.124 -2.350 -13.471 1.00 80.75 197 ILE A C 1
ATOM 1496 O O . ILE A 1 197 ? -11.888 -1.122 -13.499 1.00 80.75 197 ILE A O 1
#

Secondary structure (DSSP, 8-state):
-----------TTTTTSGGGGG---EEEE-SSSS-EEEEE-TTS---SS--SEEEE----SSS--S-SHHHHHHHHHHHHHHTTTPPPPSEEEEET-TTSHHHHHHHHH-TT-SEEEEEESSHHHHHHHHHHHHTT-TTTGGGEEEEEPPPSSSPPPPTT--EEEEEEE--HHHHHHHHHHHHHTEEEEEEEEEE--

Sequence (197 aa):
LDVVVDAEDHEGDDWRDAWKRYYRAMVFRASPGDLELMIRPSWIPRQGGDHERELILDPGRAFGTGLHESTRLCLQILVDLGASAFSTPRRVLDLGCGSGILGLAALRIWPEIAELVLADHDPEAVETARENCEHNAEGIAAMLQFRQLSLGDAPPVPAPGPASLVLANIRPRVLIPAAPTLRAALEPGGLLVLSGI